Protein AF-A0A821ASV5-F1 (afdb_monomer_lite)

Sequence (330 aa):
MQTPFYNEEKIDEMAEMLGITHILLQQTVKCSYGEQQRIAIIRALMQPFELLLLDEPFSHLDNENTKKAVQLIAQECAARNAGTGNVATVLAKLLYSKQHIIQQVYGRNVDTATVLANEVNAVAINNLKDLKDDCDVIIIAVSDKSITAICNEIKVTNAILLHTAGSVSIEVLQQSSLNYGVLYPIQSLRKSMDILTPIPFLIDGNNDVVKSKIETLAKSISNKVEVGNDDKRLKLHTAAIFACNFVNYMYLQSASFCEASEIDFSLLQALIEETATRLRTHHPKEVFTGPALQIYINVMRWAGIEEIYVPKIGLADGLIQHLYDEITGS

pLDDT: mean 81.19, std 16.95, range [33.06, 98.56]

Secondary structure (DSSP, 8-state):
-PPPSS-THHHHHHHHHHT-GGGTTS-GGGS-HHHHHHHHHHHHHTS--SS---SSTTTT--HHHHHHHHHHHHHHHHHTTTTS-HHHHHHHHHHHHTT----EEE-SSHHHHHHHHHHTT-EEES-GGG----SSEEEE-S-HHHHHHHHHH--BSSSEEEE--SSS-GGGGTTTBSSEEEEEE-S---TTS-TTS---EEEEESSHHHHHHHHHHHHHH-S-EEE--HHHHHHHHHHHIIIIIIHHHHHHHHHHHHHHTT--GGGGHHHHHHHHHHTTTS-HHHH----HHHHHHHHHHHHT---------SSHHHHHHHHHHHHHT-

Radius of gyration: 25.4 Å; chains: 1; bounding box: 59×58×68 Å

Foldseek 3Di:
DADWPDDPVVLCVLCVLLVNNVCPVPDLVPDDPQSVLSVVLSVQLRHDDLDDDDDPSCPPHDPVSSVSSVVVVVVSCLVSLNWQALVNLLVLLLCLVLVHQAAEFETCDQSSSVVSCVNSVYHYDNDQVPDDQPDAADEAEDDLVCLLVSLVRAAHEHYEYEYADLQHAFCSNVSRYPKYKYWHWLDPRGNPDDSPPATATEIEIPDPVSRVVSQVSRVSRHPHYHYDHNVVSNVSVVVSCVVPVVVVVVLVVVVVVCVVVVHDSVVCVVVVCVLVVVVVPDPNVVSDDDPVVVVVVVVCVVVVPPDDDDPPDDDPVVVVVVVVCVVVVD

Structure (mmCIF, N/CA/C/O backbone):
data_AF-A0A821ASV5-F1
#
_entry.id   AF-A0A821ASV5-F1
#
loop_
_atom_site.group_PDB
_atom_site.id
_atom_site.type_symbol
_atom_site.label_atom_id
_atom_site.label_alt_id
_atom_site.label_comp_id
_atom_site.label_asym_id
_atom_site.label_entity_id
_atom_site.label_seq_id
_atom_site.pdbx_PDB_ins_code
_atom_site.Cartn_x
_atom_site.Cartn_y
_atom_site.Cartn_z
_atom_site.occupancy
_atom_site.B_iso_or_equiv
_atom_site.auth_seq_id
_atom_site.auth_comp_id
_atom_site.auth_asym_id
_atom_site.auth_atom_id
_atom_site.pdbx_PDB_model_num
ATOM 1 N N . MET A 1 1 ? -15.381 2.341 25.117 1.00 43.38 1 MET A N 1
ATOM 2 C CA . MET A 1 1 ? -15.739 1.146 24.306 1.00 43.38 1 MET A CA 1
ATOM 3 C C . MET A 1 1 ? -15.772 1.645 22.875 1.00 43.38 1 MET A C 1
ATOM 5 O O . MET A 1 1 ? -16.446 2.639 22.658 1.00 43.38 1 MET A O 1
ATOM 9 N N . GLN A 1 2 ? -14.984 1.067 21.963 1.00 48.75 2 GLN A N 1
ATOM 10 C CA . GLN A 1 2 ? -14.853 1.580 20.592 1.00 48.75 2 GLN A CA 1
ATOM 11 C C . GLN A 1 2 ? -16.217 1.699 19.899 1.00 48.75 2 GLN A C 1
ATOM 13 O O . GLN A 1 2 ? -17.083 0.841 20.074 1.00 48.75 2 GLN A O 1
ATOM 18 N N . THR A 1 3 ? -16.387 2.754 19.102 1.00 62.34 3 THR A N 1
ATOM 19 C CA . THR A 1 3 ? -17.552 2.925 18.233 1.00 62.34 3 THR A CA 1
ATOM 20 C C . THR A 1 3 ? -17.601 1.757 17.240 1.00 62.34 3 THR A C 1
ATOM 22 O O . THR A 1 3 ? -16.610 1.531 16.536 1.00 62.34 3 THR A O 1
ATOM 25 N N . PRO A 1 4 ? -18.696 0.978 17.189 1.00 69.50 4 PRO A N 1
ATOM 26 C CA . PRO A 1 4 ? -18.793 -0.166 16.292 1.00 69.50 4 PRO A CA 1
ATOM 27 C C . PRO A 1 4 ? -18.718 0.278 14.825 1.00 69.50 4 PRO A C 1
ATOM 29 O O . PRO A 1 4 ? -19.196 1.348 14.455 1.00 69.50 4 PRO A O 1
ATOM 32 N N . PHE A 1 5 ? -18.094 -0.553 13.988 1.00 74.56 5 PHE A N 1
ATOM 33 C CA . PHE A 1 5 ? -17.892 -0.291 12.560 1.00 74.56 5 PHE A CA 1
ATOM 34 C C . PHE A 1 5 ? -19.207 -0.305 11.767 1.00 74.56 5 PHE A C 1
ATOM 36 O O . PHE A 1 5 ? -19.331 0.387 10.759 1.00 74.56 5 PHE A O 1
ATOM 43 N N . TYR A 1 6 ? -20.189 -1.078 12.234 1.00 78.94 6 TYR A N 1
ATOM 44 C CA . TYR A 1 6 ? -21.530 -1.160 11.661 1.00 78.94 6 TYR A CA 1
ATOM 45 C C . TYR A 1 6 ? -22.605 -0.749 12.670 1.00 78.94 6 TYR A C 1
ATOM 47 O O . TYR A 1 6 ? -22.381 -0.767 13.881 1.00 78.94 6 TYR A O 1
ATOM 55 N N . ASN A 1 7 ? -23.781 -0.393 12.149 1.00 82.81 7 ASN A N 1
ATOM 56 C CA . ASN A 1 7 ? -24.987 -0.164 12.940 1.00 82.81 7 ASN A CA 1
ATOM 57 C C . ASN A 1 7 ? -25.558 -1.490 13.485 1.00 82.81 7 ASN A C 1
ATOM 59 O O . ASN A 1 7 ? -25.156 -2.579 13.071 1.00 82.81 7 ASN A O 1
ATOM 63 N N . GLU A 1 8 ? -26.506 -1.398 14.420 1.00 82.88 8 GLU A N 1
ATOM 64 C CA . GLU A 1 8 ? -27.098 -2.576 15.074 1.00 82.88 8 GLU A CA 1
ATOM 65 C C . GLU A 1 8 ? -27.813 -3.519 14.094 1.00 82.88 8 GLU A C 1
ATOM 67 O O . GLU A 1 8 ? -27.767 -4.726 14.297 1.00 82.88 8 GLU A O 1
ATOM 72 N N . GLU A 1 9 ? -28.363 -3.010 12.986 1.00 87.00 9 GLU A N 1
ATOM 73 C CA . GLU A 1 9 ? -29.008 -3.826 11.940 1.00 87.00 9 GLU A CA 1
ATOM 74 C C . GLU A 1 9 ? -28.072 -4.907 11.379 1.00 87.00 9 GLU A C 1
ATOM 76 O O . GLU A 1 9 ? -28.502 -6.010 11.041 1.00 87.00 9 GLU A O 1
ATOM 81 N N . LYS A 1 10 ? -26.761 -4.635 11.339 1.00 89.19 10 LYS A N 1
ATOM 82 C CA . LYS A 1 10 ? -25.783 -5.610 10.854 1.00 89.19 10 LYS A CA 1
ATOM 83 C C . LYS A 1 10 ? -25.638 -6.818 11.780 1.00 89.19 10 LYS A C 1
ATOM 85 O O . LYS A 1 10 ? -25.260 -7.895 11.322 1.00 89.19 10 LYS A O 1
ATOM 90 N N . ILE A 1 11 ? -25.946 -6.665 13.069 1.00 91.25 11 ILE A N 1
ATOM 91 C CA . ILE A 1 11 ? -25.916 -7.768 14.037 1.00 91.25 11 ILE A CA 1
ATOM 92 C C . ILE A 1 11 ? -26.957 -8.817 13.653 1.00 91.25 11 ILE A C 1
ATOM 94 O O . ILE A 1 11 ? -26.641 -10.006 13.678 1.00 91.25 11 ILE A O 1
ATOM 98 N N . ASP A 1 12 ? -28.154 -8.386 13.252 1.00 92.06 12 ASP A N 1
ATOM 99 C CA . ASP A 1 12 ? -29.243 -9.283 12.865 1.00 92.06 12 ASP A CA 1
ATOM 100 C C . ASP A 1 12 ? -28.885 -10.081 11.605 1.00 92.06 12 ASP A C 1
ATOM 102 O O . ASP A 1 12 ? -29.033 -11.305 11.594 1.00 92.06 12 ASP A O 1
ATOM 106 N N . GLU A 1 13 ? -28.306 -9.425 10.592 1.00 92.88 13 GLU A N 1
ATOM 107 C CA . GLU A 1 13 ? -27.819 -10.092 9.375 1.00 92.88 13 GLU A CA 1
ATOM 108 C C . GLU A 1 13 ? -26.750 -11.153 9.690 1.00 92.88 13 GLU A C 1
ATOM 110 O O . GLU A 1 13 ? -26.832 -12.301 9.243 1.00 92.88 13 GLU A O 1
ATOM 115 N N . MET A 1 14 ? -25.739 -10.795 10.494 1.00 94.06 14 MET A N 1
ATOM 116 C CA . MET A 1 14 ? -24.677 -11.732 10.876 1.00 94.06 14 MET A CA 1
ATOM 117 C C . MET A 1 14 ? -25.217 -12.889 11.728 1.00 94.06 14 MET A C 1
ATOM 119 O O . MET A 1 14 ? -24.773 -14.032 11.586 1.00 94.06 14 MET A O 1
ATOM 123 N N . ALA A 1 15 ? -26.177 -12.615 12.612 1.00 94.12 15 ALA A N 1
ATOM 124 C CA . ALA A 1 15 ? -26.806 -13.616 13.462 1.00 94.12 15 ALA A CA 1
ATOM 125 C C . ALA A 1 15 ? -27.663 -14.599 12.662 1.00 94.12 15 ALA A C 1
ATOM 127 O O . ALA A 1 15 ? -27.632 -15.798 12.952 1.00 94.12 15 ALA A O 1
ATOM 128 N N . GLU A 1 16 ? -28.372 -14.123 11.637 1.00 94.81 16 GLU A N 1
ATOM 129 C CA . GLU A 1 16 ? -29.104 -14.968 10.695 1.00 94.81 16 GLU A CA 1
ATOM 130 C C . GLU A 1 16 ? -28.147 -15.895 9.935 1.00 94.81 16 GLU A C 1
ATOM 132 O O . GLU A 1 16 ? -28.334 -17.116 9.933 1.00 94.81 16 GLU A O 1
ATOM 137 N N . MET A 1 17 ? -27.049 -15.352 9.398 1.00 92.00 17 MET A N 1
ATOM 138 C CA . MET A 1 17 ? -26.021 -16.143 8.711 1.00 92.00 17 MET A CA 1
ATOM 139 C C . MET A 1 17 ? -25.398 -17.225 9.602 1.00 92.00 17 MET A C 1
ATOM 141 O O . MET A 1 17 ? -25.153 -18.346 9.147 1.00 92.00 17 MET A O 1
ATOM 145 N N . LEU A 1 18 ? -25.160 -16.918 10.880 1.00 94.00 18 LEU A N 1
ATOM 146 C CA . LEU A 1 18 ? -24.611 -17.869 11.850 1.00 94.00 18 LEU A CA 1
ATOM 147 C C . LEU A 1 18 ? -25.669 -18.774 12.499 1.00 94.00 18 LEU A C 1
ATOM 149 O O . LEU A 1 18 ? -25.299 -19.681 13.250 1.00 94.00 18 LEU A O 1
ATOM 153 N N . GLY A 1 19 ? -26.960 -18.576 12.213 1.00 93.50 19 GLY A N 1
ATOM 154 C CA . GLY A 1 19 ? -28.062 -19.356 12.780 1.00 93.50 19 GLY A CA 1
ATOM 155 C C . GLY A 1 19 ? -28.201 -19.196 14.296 1.00 93.50 19 GLY A C 1
ATOM 156 O O . GLY A 1 19 ? -28.373 -20.193 15.000 1.00 93.50 19 GLY A O 1
ATOM 157 N N . ILE A 1 20 ? -28.051 -17.967 14.800 1.00 94.62 20 ILE A N 1
ATOM 158 C CA . ILE A 1 20 ? -28.144 -17.618 16.230 1.00 94.62 20 ILE A CA 1
ATOM 159 C C . ILE A 1 20 ? -29.144 -16.488 16.518 1.00 94.62 20 ILE A C 1
ATOM 161 O O . ILE A 1 20 ? -29.134 -15.908 17.601 1.00 94.62 20 ILE A O 1
ATOM 165 N N . THR A 1 21 ? -30.041 -16.171 15.584 1.00 93.06 21 THR A N 1
ATOM 166 C CA . THR A 1 21 ? -31.051 -15.113 15.766 1.00 93.06 21 THR A CA 1
ATOM 167 C C . THR A 1 21 ? -31.942 -15.361 16.991 1.00 93.06 21 THR A C 1
ATOM 169 O O . THR A 1 21 ? -32.315 -14.422 17.690 1.00 93.06 21 THR A O 1
ATOM 172 N N . HIS A 1 22 ? -32.234 -16.627 17.320 1.00 91.38 22 HIS A N 1
ATOM 173 C CA . HIS A 1 22 ? -33.097 -17.009 18.449 1.00 91.38 22 HIS A CA 1
ATOM 174 C C . HIS A 1 22 ? -32.514 -16.686 19.832 1.00 91.38 22 HIS A C 1
ATOM 176 O O . HIS A 1 22 ? -33.264 -16.685 20.806 1.00 91.38 22 HIS A O 1
ATOM 182 N N . ILE A 1 23 ? -31.211 -16.404 19.935 1.00 91.38 23 ILE A N 1
ATOM 183 C CA . ILE A 1 23 ? -30.529 -16.130 21.212 1.00 91.38 23 ILE A CA 1
ATOM 184 C C . ILE A 1 23 ? -30.056 -14.686 21.375 1.00 91.38 23 ILE A C 1
ATOM 186 O O . ILE A 1 23 ? -29.439 -14.381 22.393 1.00 91.38 23 ILE A O 1
ATOM 190 N N . LEU A 1 24 ? -30.342 -13.783 20.431 1.00 85.25 24 LEU A N 1
ATOM 191 C CA . LEU A 1 24 ? -29.864 -12.392 20.493 1.00 85.25 24 LEU A CA 1
ATOM 192 C C . LEU A 1 24 ? -30.299 -11.648 21.767 1.00 85.25 24 LEU A C 1
ATOM 194 O O . LEU A 1 24 ? -29.559 -10.813 22.279 1.00 85.25 24 LEU A O 1
ATOM 198 N N . LEU A 1 25 ? -31.469 -11.991 22.316 1.00 85.81 25 LEU A N 1
ATOM 199 C CA . LEU A 1 25 ? -32.009 -11.410 23.553 1.00 85.81 25 LEU A CA 1
ATOM 200 C C . LEU A 1 25 ? -31.747 -12.274 24.799 1.00 85.81 25 LEU A C 1
ATOM 202 O O . LEU A 1 25 ? -32.206 -11.954 25.898 1.00 85.81 25 LEU A O 1
ATOM 206 N N . GLN A 1 26 ? -31.043 -13.395 24.646 1.00 86.50 26 GLN A N 1
ATOM 207 C CA . GLN A 1 26 ? -30.775 -14.328 25.730 1.00 86.50 26 GLN A CA 1
ATOM 208 C C . GLN A 1 26 ? -29.492 -13.944 26.478 1.00 86.50 26 GLN A C 1
ATOM 210 O O . GLN A 1 26 ? -28.504 -13.501 25.900 1.00 86.50 26 GLN A O 1
ATOM 215 N N . GLN A 1 27 ? -29.477 -14.161 27.794 1.00 80.06 27 GLN A N 1
ATOM 216 C CA . GLN A 1 27 ? -28.251 -14.022 28.579 1.00 80.06 27 GLN A CA 1
ATOM 217 C C . GLN A 1 27 ? -27.210 -15.046 28.115 1.00 80.06 27 GLN A C 1
ATOM 219 O O . GLN A 1 27 ? -27.487 -16.246 28.119 1.00 80.06 27 GLN A O 1
ATOM 224 N N . THR A 1 28 ? -25.995 -14.588 27.810 1.00 77.25 28 THR A N 1
ATOM 225 C CA . THR A 1 28 ? -24.878 -15.413 27.312 1.00 77.25 28 THR A CA 1
ATOM 226 C C . THR A 1 28 ? -24.575 -16.633 28.181 1.00 77.25 28 THR A C 1
ATOM 228 O O . THR A 1 28 ? -24.228 -17.681 27.650 1.00 77.25 28 THR A O 1
ATOM 231 N N . VAL A 1 29 ? -24.778 -16.539 29.501 1.00 81.00 29 VAL A N 1
ATOM 232 C CA . VAL A 1 29 ? -24.591 -17.648 30.462 1.00 81.00 29 VAL A CA 1
ATOM 233 C C . VAL A 1 29 ? -25.518 -18.841 30.178 1.00 81.00 29 VAL A C 1
ATOM 235 O O . VAL A 1 29 ? -25.213 -19.965 30.560 1.00 81.00 29 VAL A O 1
ATOM 238 N N . LYS A 1 30 ? -26.649 -18.615 29.501 1.00 85.75 30 LYS A N 1
ATOM 239 C CA . LYS A 1 30 ? -27.609 -19.661 29.118 1.00 85.75 30 LYS A CA 1
ATOM 240 C C . LYS A 1 30 ? -27.357 -20.227 27.717 1.00 85.75 30 LYS A C 1
ATOM 242 O O . LYS A 1 30 ? -28.064 -21.146 27.315 1.00 85.75 30 LYS A O 1
ATOM 247 N N . CYS A 1 31 ? -26.419 -19.663 26.961 1.00 87.69 31 CYS A N 1
ATOM 248 C CA . CYS A 1 31 ? -26.085 -20.118 25.615 1.00 87.69 31 CYS A CA 1
ATOM 249 C C . CYS A 1 31 ? -25.091 -21.284 25.681 1.00 87.69 31 CYS A C 1
ATOM 251 O O . CYS A 1 31 ? -24.226 -21.322 26.558 1.00 87.69 31 CYS A O 1
ATOM 253 N N . SER A 1 32 ? -25.176 -22.215 24.733 1.00 88.69 32 SER A N 1
ATOM 254 C CA . SER A 1 32 ? -24.162 -23.260 24.555 1.00 88.69 32 SER A CA 1
ATOM 255 C C . SER A 1 32 ? -22.796 -22.659 24.202 1.00 88.69 32 SER A C 1
ATOM 257 O O . SER A 1 32 ? -22.714 -21.553 23.670 1.00 88.69 32 SER A O 1
ATOM 259 N N . TYR A 1 33 ? -21.707 -23.395 24.437 1.00 84.81 33 TYR A N 1
ATOM 260 C CA . TYR A 1 33 ? -20.362 -22.921 24.082 1.00 84.81 33 TYR A CA 1
ATOM 261 C C . TYR A 1 33 ? -20.232 -22.560 22.592 1.00 84.81 33 TYR A C 1
ATOM 263 O O . TYR A 1 33 ? -19.692 -21.508 22.270 1.00 84.81 33 TYR A O 1
ATOM 271 N N . GLY A 1 34 ? -20.811 -23.351 21.681 1.00 86.69 34 GLY A N 1
ATOM 272 C CA . GLY A 1 34 ? -20.808 -23.031 20.247 1.00 86.69 34 GLY A CA 1
ATOM 273 C C . GLY A 1 34 ? -21.658 -21.805 19.874 1.00 86.69 34 GLY A C 1
ATOM 274 O O . GLY A 1 34 ? -21.370 -21.102 18.907 1.00 86.69 34 GLY A O 1
ATOM 275 N N . GLU A 1 35 ? -22.714 -21.501 20.630 1.00 90.44 35 GLU A N 1
ATOM 276 C CA . GLU A 1 35 ? -23.463 -20.244 20.489 1.00 90.44 35 GLU A CA 1
ATOM 277 C C . GLU A 1 35 ? -22.661 -19.045 21.007 1.00 90.44 35 GLU A C 1
ATOM 279 O O . GLU A 1 35 ? -22.575 -18.028 20.322 1.00 90.44 35 GLU A O 1
ATOM 284 N N . GLN A 1 36 ? -22.014 -19.181 22.168 1.00 86.12 36 GLN A N 1
ATOM 285 C CA . GLN A 1 36 ? -21.126 -18.153 22.719 1.00 86.12 36 GLN A CA 1
ATOM 286 C C . GLN A 1 36 ? -19.968 -17.842 21.761 1.00 86.12 36 GLN A C 1
ATOM 288 O O . GLN A 1 36 ? -19.649 -16.673 21.547 1.00 86.12 36 GLN A O 1
ATOM 293 N N . GLN A 1 37 ? -19.400 -18.868 21.123 1.00 84.38 37 GLN A N 1
ATOM 294 C CA . GLN A 1 37 ? -18.334 -18.724 20.136 1.00 84.38 37 GLN A CA 1
ATOM 295 C C . GLN A 1 37 ? -18.794 -17.915 18.910 1.00 84.38 37 GLN A C 1
ATOM 297 O O . GLN A 1 37 ? -18.118 -16.978 18.487 1.00 84.38 37 GLN A O 1
ATOM 302 N N . ARG A 1 38 ? -19.983 -18.211 18.367 1.00 92.06 38 ARG A N 1
ATOM 303 C CA . ARG A 1 38 ? -20.571 -17.455 17.243 1.00 92.06 38 ARG A CA 1
ATOM 304 C C . ARG A 1 38 ? -20.883 -16.005 17.620 1.00 92.06 38 ARG A C 1
ATOM 306 O O . ARG A 1 38 ? -20.609 -15.107 16.830 1.00 92.06 38 ARG A O 1
ATOM 313 N N . ILE A 1 39 ? -21.363 -15.757 18.841 1.00 89.81 39 ILE A N 1
ATOM 314 C CA . ILE A 1 39 ? -21.532 -14.394 19.372 1.00 89.81 39 ILE A CA 1
ATOM 315 C C . ILE A 1 39 ? -20.179 -13.670 19.444 1.00 89.81 39 ILE A C 1
ATOM 317 O O . ILE A 1 39 ? -20.090 -12.505 19.062 1.00 89.81 39 ILE A O 1
ATOM 321 N N . ALA A 1 40 ? -19.118 -14.337 19.907 1.00 84.94 40 ALA A N 1
ATOM 322 C CA . ALA A 1 40 ? -17.781 -13.750 19.981 1.00 84.94 40 ALA A CA 1
ATOM 323 C C . ALA A 1 40 ? -17.243 -13.353 18.595 1.00 84.94 40 ALA A C 1
ATOM 325 O O . ALA A 1 40 ? -16.658 -12.279 18.462 1.00 84.94 40 ALA A O 1
ATOM 326 N N . ILE A 1 41 ? -17.513 -14.159 17.560 1.00 87.38 41 ILE A N 1
ATOM 327 C CA . ILE A 1 41 ? -17.184 -13.828 16.166 1.00 87.38 41 ILE A CA 1
ATOM 328 C C . ILE A 1 41 ? -17.907 -12.551 15.727 1.00 87.38 41 ILE A C 1
ATOM 330 O O . ILE A 1 41 ? -17.243 -11.619 15.283 1.00 87.38 41 ILE A O 1
ATOM 334 N N . ILE A 1 42 ? -19.232 -12.458 15.905 1.00 91.56 42 ILE A N 1
ATOM 335 C CA . ILE A 1 42 ? -19.991 -11.239 15.558 1.00 91.56 42 ILE A CA 1
ATOM 336 C C . ILE A 1 42 ? -19.425 -10.035 16.309 1.00 91.56 42 ILE A C 1
ATOM 338 O O . ILE A 1 42 ? -19.147 -9.003 15.708 1.00 91.56 42 ILE A O 1
ATOM 342 N N . ARG A 1 43 ? -19.178 -10.172 17.617 1.00 86.56 43 ARG A N 1
ATOM 343 C CA . ARG A 1 43 ? -18.604 -9.095 18.433 1.00 86.56 43 ARG A CA 1
ATOM 344 C C . ARG A 1 43 ? -17.261 -8.618 17.897 1.00 86.56 43 ARG A C 1
ATOM 346 O O . ARG A 1 43 ? -17.053 -7.411 17.841 1.00 86.56 43 ARG A O 1
ATOM 353 N N . ALA A 1 44 ? -16.375 -9.536 17.514 1.00 83.00 44 ALA A N 1
ATOM 354 C CA . ALA A 1 44 ? -15.082 -9.194 16.933 1.00 83.00 44 ALA A CA 1
ATOM 355 C C . ALA A 1 44 ? -15.245 -8.476 15.584 1.00 83.00 44 ALA A C 1
ATOM 357 O O . ALA A 1 44 ? -14.582 -7.472 15.340 1.00 83.00 44 ALA A O 1
ATOM 358 N N . LEU A 1 45 ? -16.170 -8.941 14.738 1.00 87.12 45 LEU A N 1
ATOM 359 C CA . LEU A 1 45 ? -16.422 -8.358 13.421 1.00 87.12 45 LEU A CA 1
ATOM 360 C C . LEU A 1 45 ? -17.115 -6.989 13.497 1.00 87.12 45 LEU A C 1
ATOM 362 O O . LEU A 1 45 ? -16.877 -6.135 12.648 1.00 87.12 45 LEU A O 1
ATOM 366 N N . MET A 1 46 ? -17.926 -6.738 14.524 1.00 87.06 46 MET A N 1
ATOM 367 C CA . MET A 1 46 ? -18.576 -5.441 14.748 1.00 87.06 46 MET A CA 1
ATOM 368 C C . MET A 1 46 ? -17.596 -4.327 15.138 1.00 87.06 46 MET A C 1
ATOM 370 O O . MET A 1 46 ? -17.957 -3.154 15.067 1.00 87.06 46 MET A O 1
ATOM 374 N N . GLN A 1 47 ? -16.368 -4.657 15.547 1.00 79.56 47 GLN A N 1
ATOM 375 C CA . GLN A 1 47 ? -15.334 -3.661 15.838 1.00 79.56 47 GLN A CA 1
ATOM 376 C C . GLN A 1 47 ? -14.579 -3.256 14.559 1.00 79.56 47 GLN A C 1
ATOM 378 O O . GLN A 1 47 ? -14.465 -4.055 13.627 1.00 79.56 47 GLN A O 1
ATOM 383 N N . PRO A 1 48 ? -14.030 -2.032 14.480 1.00 69.25 48 PRO A N 1
ATOM 384 C CA . PRO A 1 48 ? -13.104 -1.681 13.408 1.00 69.25 48 PRO A CA 1
ATOM 385 C C . PRO A 1 48 ? -11.816 -2.521 13.514 1.00 69.25 48 PRO A C 1
ATOM 387 O O . PRO A 1 48 ? -11.178 -2.548 14.565 1.00 69.25 48 PRO A O 1
ATOM 390 N N . PHE A 1 49 ? -11.400 -3.188 12.429 1.00 65.25 49 PHE A N 1
ATOM 391 C CA . PHE A 1 49 ? -10.149 -3.960 12.394 1.00 65.25 49 PHE A CA 1
ATOM 392 C C . PHE A 1 49 ? -9.438 -3.891 11.032 1.00 65.25 49 PHE A C 1
ATOM 394 O O . PHE A 1 49 ? -10.074 -3.939 9.981 1.00 65.25 49 PHE A O 1
ATOM 401 N N . GLU A 1 50 ? -8.101 -3.827 11.056 1.00 49.50 50 GLU A N 1
ATOM 402 C CA . GLU A 1 50 ? -7.231 -4.016 9.874 1.00 49.50 50 GLU A CA 1
ATOM 403 C C . GLU A 1 50 ? -6.581 -5.418 9.851 1.00 49.50 50 GLU A C 1
ATOM 405 O O . GLU A 1 50 ? -6.250 -5.944 8.789 1.00 49.50 50 GLU A O 1
ATOM 410 N N . LEU A 1 51 ? -6.425 -6.042 11.025 1.00 50.81 51 LEU A N 1
ATOM 411 C CA . LEU A 1 51 ? -5.913 -7.396 11.227 1.00 50.81 51 LEU A CA 1
ATOM 412 C C . LEU A 1 51 ? -6.781 -8.087 12.281 1.00 50.81 51 LEU A C 1
ATOM 414 O O . LEU A 1 51 ? -6.927 -7.575 13.388 1.00 50.81 51 LEU A O 1
ATOM 418 N N . LEU A 1 52 ? -7.328 -9.253 11.940 1.00 58.84 52 LEU A N 1
ATOM 419 C CA . LEU A 1 52 ? -8.148 -10.058 12.839 1.00 58.84 52 LEU A CA 1
ATOM 420 C C . LEU A 1 52 ? -7.331 -11.265 13.318 1.00 58.84 52 LEU A C 1
ATOM 422 O O . LEU A 1 52 ? -7.016 -12.157 12.531 1.00 58.84 52 LEU A O 1
ATOM 426 N N . LEU A 1 53 ? -6.957 -11.271 14.598 1.00 53.84 53 LEU A N 1
ATOM 427 C CA . LEU A 1 53 ? -6.320 -12.413 15.256 1.00 53.84 53 LEU A CA 1
ATOM 428 C C . LEU A 1 53 ? -7.383 -13.170 16.044 1.00 53.84 53 LEU A C 1
ATOM 430 O O . LEU A 1 53 ? -8.080 -12.584 16.869 1.00 53.84 53 LEU A O 1
ATOM 434 N N . LEU A 1 54 ? -7.507 -14.463 15.771 1.00 64.00 54 LEU A N 1
ATOM 435 C CA . LEU A 1 54 ? -8.515 -15.321 16.369 1.00 64.00 54 LEU A CA 1
ATOM 436 C C . LEU A 1 54 ? -7.824 -16.535 16.981 1.00 64.00 54 LEU A C 1
ATOM 438 O O . LEU A 1 54 ? -7.164 -17.285 16.263 1.00 64.00 54 LEU A O 1
ATOM 442 N N . ASP A 1 55 ? -7.981 -16.713 18.288 1.00 59.97 55 ASP A N 1
ATOM 443 C CA . ASP A 1 55 ? -7.469 -17.876 19.011 1.00 59.97 55 ASP A CA 1
ATOM 444 C C . ASP A 1 55 ? -8.586 -18.916 19.152 1.00 59.97 55 ASP A C 1
ATOM 446 O O . ASP A 1 55 ? -9.655 -18.611 19.681 1.00 59.97 55 ASP A O 1
ATOM 450 N N . GLU A 1 56 ? -8.375 -20.107 18.586 1.00 58.72 56 GLU A N 1
ATOM 451 C CA . GLU A 1 56 ? -9.351 -21.209 18.536 1.00 58.72 56 GLU A CA 1
ATOM 452 C C . GLU A 1 56 ? -10.806 -20.789 18.177 1.00 58.72 56 GLU A C 1
ATOM 454 O O . GLU A 1 56 ? -11.766 -21.220 18.833 1.00 58.72 56 GLU A O 1
ATOM 459 N N . PRO A 1 57 ? -11.030 -19.966 17.122 1.00 71.00 57 PRO A N 1
ATOM 460 C CA . PRO A 1 57 ? -12.331 -19.343 16.844 1.00 71.00 57 PRO A CA 1
ATOM 461 C C . PRO A 1 57 ? -13.456 -20.326 16.534 1.00 71.00 57 PRO A C 1
ATOM 463 O O . PRO A 1 57 ? -14.622 -19.948 16.614 1.00 71.00 57 PRO A O 1
ATOM 466 N N . PHE A 1 58 ? -13.119 -21.555 16.156 1.00 82.62 58 PHE A N 1
ATOM 467 C CA . PHE A 1 58 ? -14.073 -22.578 15.733 1.00 82.62 58 PHE A CA 1
ATOM 468 C C . PHE A 1 58 ? -14.197 -23.715 16.743 1.00 82.62 58 PHE A C 1
ATOM 470 O O . PHE A 1 58 ? -14.889 -24.700 16.485 1.00 82.62 58 PHE A O 1
ATOM 477 N N . SER A 1 59 ? -13.535 -23.592 17.896 1.00 73.00 59 SER A N 1
ATOM 478 C CA . SER A 1 59 ? -13.679 -24.567 18.966 1.00 73.00 59 SER A CA 1
ATOM 479 C C . SER A 1 59 ? -15.155 -24.685 19.362 1.00 73.00 59 SER A C 1
ATOM 481 O O . SER A 1 59 ? -15.888 -23.697 19.418 1.00 73.00 59 SER A O 1
ATOM 483 N N . HIS A 1 60 ? -15.608 -25.914 19.614 1.00 80.56 60 HIS A N 1
ATOM 484 C CA . HIS A 1 60 ? -16.992 -26.218 20.003 1.00 80.56 60 HIS A CA 1
ATOM 485 C C . HIS A 1 60 ? -18.063 -25.963 18.921 1.00 80.56 60 HIS A C 1
ATOM 487 O O . HIS A 1 60 ? -19.256 -26.041 19.226 1.00 80.56 60 HIS A O 1
ATOM 493 N N . LEU A 1 61 ? -17.669 -25.704 17.666 1.00 84.12 61 LEU A N 1
ATOM 494 C CA . LEU A 1 61 ? -18.574 -25.697 16.513 1.00 84.12 61 LEU A CA 1
ATOM 495 C C . LEU A 1 61 ? -18.564 -27.051 15.796 1.00 84.12 61 LEU A C 1
ATOM 497 O O . LEU A 1 61 ? -17.530 -27.706 15.677 1.00 84.12 61 LEU A O 1
ATOM 501 N N . ASP A 1 62 ? -19.722 -27.457 15.275 1.00 88.69 62 ASP A N 1
ATOM 502 C CA . ASP A 1 62 ? -19.787 -28.538 14.292 1.00 88.69 62 ASP A CA 1
ATOM 503 C C . ASP A 1 62 ? -19.285 -28.068 12.912 1.00 88.69 62 ASP A C 1
ATOM 505 O O . ASP A 1 62 ? -19.028 -26.882 12.675 1.00 88.69 62 ASP A O 1
ATOM 509 N N . ASN A 1 63 ? -19.146 -29.008 11.977 1.00 79.75 63 ASN A N 1
ATOM 510 C CA . ASN A 1 63 ? -18.630 -28.722 10.638 1.00 79.75 63 ASN A CA 1
ATOM 511 C C . ASN A 1 63 ? -19.481 -27.711 9.854 1.00 79.75 63 ASN A C 1
ATOM 513 O O . ASN A 1 63 ? -18.928 -26.906 9.106 1.00 79.75 63 ASN A O 1
ATOM 517 N N . GLU A 1 64 ? -20.806 -27.744 9.992 1.00 86.75 64 GLU A N 1
ATOM 518 C CA . GLU A 1 64 ? -21.692 -26.847 9.243 1.00 86.75 64 GLU A CA 1
ATOM 519 C C . GLU A 1 64 ? -21.605 -25.417 9.783 1.00 86.75 64 GLU A C 1
ATOM 521 O O . GLU A 1 64 ? -21.445 -24.461 9.022 1.00 86.75 64 GLU A O 1
ATOM 526 N N . ASN A 1 65 ? -21.608 -25.263 11.105 1.00 87.31 65 ASN A N 1
ATOM 527 C CA . ASN A 1 65 ? -21.445 -23.974 11.763 1.00 87.31 65 ASN A CA 1
ATOM 528 C C . ASN A 1 65 ? -20.034 -23.401 11.573 1.00 87.31 65 ASN A C 1
ATOM 530 O O . ASN A 1 65 ? -19.890 -22.192 11.395 1.00 87.31 65 ASN A O 1
ATOM 534 N N . THR A 1 66 ? -19.007 -24.255 11.516 1.00 74.88 66 THR A N 1
ATOM 535 C CA . THR A 1 66 ? -17.638 -23.842 11.173 1.00 74.88 66 THR A CA 1
ATOM 536 C C . THR A 1 66 ? -17.580 -23.232 9.775 1.00 74.88 66 THR A C 1
ATOM 538 O O . THR A 1 66 ? -17.020 -22.151 9.604 1.00 74.88 66 THR A O 1
ATOM 541 N N . LYS A 1 67 ? -18.206 -23.860 8.769 1.00 77.31 67 LYS A N 1
ATOM 542 C CA . LYS A 1 67 ? -18.243 -23.313 7.400 1.00 77.31 67 LYS A CA 1
ATOM 543 C C . LYS A 1 67 ? -18.921 -21.945 7.346 1.00 77.31 67 LYS A C 1
ATOM 545 O O . LYS A 1 67 ? -18.368 -21.027 6.748 1.00 77.31 67 LYS A O 1
ATOM 550 N N . LYS A 1 68 ? -20.082 -21.795 7.996 1.00 84.19 68 LYS A N 1
ATOM 551 C CA . LYS A 1 68 ? -20.811 -20.514 8.062 1.00 84.19 68 LYS A CA 1
ATOM 552 C C . LYS A 1 68 ? -19.969 -19.417 8.713 1.00 84.19 68 LYS A C 1
ATOM 554 O O . LYS A 1 68 ? -19.877 -18.317 8.178 1.00 84.19 68 LYS A O 1
ATOM 559 N N . ALA A 1 69 ? -19.309 -19.737 9.827 1.00 79.25 69 ALA A N 1
ATOM 560 C CA . ALA A 1 69 ? -18.413 -18.826 10.530 1.00 79.25 69 ALA A CA 1
ATOM 561 C C . ALA A 1 69 ? -17.220 -18.394 9.666 1.00 79.25 69 ALA A C 1
ATOM 563 O O . ALA A 1 69 ? -16.942 -17.201 9.561 1.00 79.25 69 ALA A O 1
ATOM 564 N N . VAL A 1 70 ? -16.551 -19.343 9.004 1.00 75.06 70 VAL A N 1
ATOM 565 C CA . VAL A 1 70 ? -15.444 -19.057 8.078 1.00 75.06 70 VAL A CA 1
ATOM 566 C C . VAL A 1 70 ? -15.911 -18.173 6.924 1.00 75.06 70 VAL A C 1
ATOM 568 O O . VAL A 1 70 ? -15.232 -17.204 6.592 1.00 75.06 70 VAL A O 1
ATOM 571 N N . GLN A 1 71 ? -17.071 -18.471 6.334 1.00 77.62 71 GLN A N 1
ATOM 572 C CA . GLN A 1 71 ? -17.622 -17.697 5.226 1.00 77.62 71 GLN A CA 1
ATOM 573 C C . GLN A 1 71 ? -17.953 -16.262 5.645 1.00 77.62 71 GLN A C 1
ATOM 575 O O . GLN A 1 71 ? -17.571 -15.334 4.937 1.00 77.62 71 GLN A O 1
ATOM 580 N N . LEU A 1 72 ? -18.590 -16.072 6.805 1.00 87.25 72 LEU A N 1
ATOM 581 C CA . LEU A 1 72 ? -18.867 -14.740 7.338 1.00 87.25 72 LEU A CA 1
ATOM 582 C C . LEU A 1 72 ? -17.567 -13.975 7.610 1.00 87.25 72 LEU A C 1
ATOM 584 O O . LEU A 1 72 ? -17.412 -12.856 7.139 1.00 87.25 72 LEU A O 1
ATOM 588 N N . ILE A 1 73 ? -16.595 -14.579 8.304 1.00 81.75 73 ILE A N 1
ATOM 589 C CA . ILE A 1 73 ? -15.298 -13.936 8.570 1.00 81.75 73 ILE A CA 1
ATOM 590 C C . ILE A 1 73 ? -14.608 -13.548 7.256 1.00 81.75 73 ILE A C 1
ATOM 592 O O . ILE A 1 73 ? -14.078 -12.446 7.146 1.00 81.75 73 ILE A O 1
ATOM 596 N N . ALA A 1 74 ? -14.627 -14.418 6.244 1.00 73.75 74 ALA A N 1
ATOM 597 C CA . ALA A 1 74 ? -14.033 -14.138 4.941 1.00 73.75 74 ALA A CA 1
ATOM 598 C C . ALA A 1 74 ? -14.749 -12.993 4.209 1.00 73.75 74 ALA A C 1
ATOM 600 O O . ALA A 1 74 ? -14.076 -12.108 3.683 1.00 73.75 74 ALA A O 1
ATOM 601 N N . GLN A 1 75 ? -16.086 -12.977 4.209 1.00 77.12 75 GLN A N 1
ATOM 602 C CA . GLN A 1 75 ? -16.889 -11.897 3.629 1.00 77.12 75 GLN A CA 1
ATOM 603 C C . GLN A 1 75 ? -16.633 -10.569 4.333 1.00 77.12 75 GLN A C 1
ATOM 605 O O . GLN A 1 75 ? -16.433 -9.555 3.675 1.00 77.12 75 GLN A O 1
ATOM 610 N N . GLU A 1 76 ? -16.570 -10.577 5.658 1.00 82.12 76 GLU A N 1
ATOM 611 C CA . GLU A 1 76 ? -16.378 -9.380 6.465 1.00 82.12 76 GLU A CA 1
ATOM 612 C C . GLU A 1 76 ? -14.944 -8.844 6.348 1.00 82.12 76 GLU A C 1
ATOM 614 O O . GLU A 1 76 ? -14.745 -7.630 6.238 1.00 82.12 76 GLU A O 1
ATOM 619 N N . CYS A 1 77 ? -13.949 -9.731 6.260 1.00 69.00 77 CYS A N 1
ATOM 620 C CA . CYS A 1 77 ? -12.589 -9.378 5.865 1.00 69.00 77 CYS A CA 1
ATOM 621 C C . CYS A 1 77 ? -12.557 -8.801 4.444 1.00 69.00 77 CYS A C 1
ATOM 623 O O . CYS A 1 77 ? -11.943 -7.764 4.235 1.00 69.00 77 CYS A O 1
ATOM 625 N N . ALA A 1 78 ? -13.243 -9.403 3.470 1.00 64.62 78 ALA A N 1
ATOM 626 C CA . ALA A 1 78 ? -13.274 -8.910 2.094 1.00 64.62 78 ALA A CA 1
ATOM 627 C C . ALA A 1 78 ? -13.973 -7.547 1.965 1.00 64.62 78 ALA A C 1
ATOM 629 O O . ALA A 1 78 ? -13.430 -6.642 1.333 1.00 64.62 78 ALA A O 1
ATOM 630 N N . ALA A 1 79 ? -15.121 -7.366 2.622 1.00 67.00 79 ALA A N 1
ATOM 631 C CA . ALA A 1 79 ? -15.881 -6.118 2.663 1.00 67.00 79 ALA A CA 1
ATOM 632 C C . ALA A 1 79 ? -15.085 -4.989 3.335 1.00 67.00 79 ALA A C 1
ATOM 634 O O . ALA A 1 79 ? -15.061 -3.861 2.844 1.00 67.00 79 ALA A O 1
ATOM 635 N N . ARG A 1 80 ? -14.351 -5.307 4.410 1.00 68.44 80 ARG A N 1
ATOM 636 C CA . ARG A 1 80 ? -13.384 -4.391 5.046 1.00 68.44 80 ARG A CA 1
ATOM 637 C C . ARG A 1 80 ? -12.051 -4.347 4.332 1.00 68.44 80 ARG A C 1
ATOM 639 O O . ARG A 1 80 ? -11.142 -3.638 4.760 1.00 68.44 80 ARG A O 1
ATOM 646 N N . ASN A 1 81 ? -11.931 -5.065 3.218 1.00 54.25 81 ASN A N 1
ATOM 647 C CA . ASN A 1 81 ? -10.744 -5.061 2.399 1.00 54.25 81 ASN A CA 1
ATOM 648 C C . ASN A 1 81 ? -9.483 -5.548 3.165 1.00 54.25 81 ASN A C 1
ATOM 650 O O . ASN A 1 81 ? -8.352 -5.265 2.770 1.00 54.25 81 ASN A O 1
ATOM 654 N N . ALA A 1 82 ? -9.653 -6.321 4.234 1.00 49.16 82 ALA A N 1
ATOM 655 C CA . ALA A 1 82 ? -8.600 -7.058 4.908 1.00 49.16 82 ALA A CA 1
ATOM 656 C C . ALA A 1 82 ? -8.155 -8.228 4.009 1.00 49.16 82 ALA A C 1
ATOM 658 O O . ALA A 1 82 ? -8.859 -9.224 3.850 1.00 49.16 82 ALA A O 1
ATOM 659 N N . GLY A 1 83 ? -6.989 -8.093 3.366 1.00 49.38 83 GLY A N 1
ATOM 660 C CA . GLY A 1 83 ? -6.354 -9.180 2.603 1.00 49.38 83 GLY A CA 1
ATOM 661 C C . GLY A 1 83 ? -5.763 -8.792 1.245 1.00 49.38 83 GLY A C 1
ATOM 662 O O . GLY A 1 83 ? -4.775 -9.396 0.834 1.00 49.38 83 GLY A O 1
ATOM 663 N N . THR A 1 84 ? -6.279 -7.761 0.568 1.00 55.06 84 THR A N 1
ATOM 664 C CA . THR A 1 84 ? -5.576 -7.112 -0.558 1.00 55.06 84 THR A CA 1
ATOM 665 C C . THR A 1 84 ? -4.817 -5.906 -0.017 1.00 55.06 84 THR A C 1
ATOM 667 O O . THR A 1 84 ? -5.384 -5.096 0.706 1.00 55.06 84 THR A O 1
ATOM 670 N N . GLY A 1 85 ? -3.516 -5.788 -0.283 1.00 73.62 85 GLY A N 1
ATOM 671 C CA . GLY A 1 85 ? -2.705 -4.720 0.311 1.00 73.62 85 GLY A CA 1
ATOM 672 C C . GLY A 1 85 ? -3.231 -3.325 -0.049 1.00 73.62 85 GLY A C 1
ATOM 673 O O . GLY A 1 85 ? -3.629 -3.093 -1.194 1.00 73.62 85 GLY A O 1
ATOM 674 N N . ASN A 1 86 ? -3.210 -2.383 0.906 1.00 82.94 86 ASN A N 1
ATOM 675 C CA . ASN A 1 86 ? -3.576 -0.983 0.647 1.00 82.94 86 ASN A CA 1
ATOM 676 C C . ASN A 1 86 ? -2.786 -0.412 -0.538 1.00 82.94 86 ASN A C 1
ATOM 678 O O . ASN A 1 86 ? -3.357 0.226 -1.418 1.00 82.94 86 ASN A O 1
ATOM 682 N N . VAL A 1 87 ? -1.487 -0.718 -0.590 1.00 88.44 87 VAL A N 1
ATOM 683 C CA . VAL A 1 87 ? -0.588 -0.303 -1.672 1.00 88.44 87 VAL A CA 1
ATOM 684 C C . VAL A 1 87 ? -1.037 -0.870 -3.018 1.00 88.44 87 VAL A C 1
ATOM 686 O O . VAL A 1 87 ? -1.216 -0.107 -3.960 1.00 88.44 87 VAL A O 1
ATOM 689 N N . ALA A 1 88 ? -1.281 -2.183 -3.101 1.00 90.81 88 ALA A N 1
ATOM 690 C CA . ALA A 1 88 ? -1.715 -2.843 -4.335 1.00 90.81 88 ALA A CA 1
ATOM 691 C C . ALA A 1 88 ? -3.012 -2.231 -4.882 1.00 90.81 88 ALA A C 1
ATOM 693 O O . ALA A 1 88 ? -3.105 -1.922 -6.065 1.00 90.81 88 ALA A O 1
ATOM 694 N N . THR A 1 89 ? -3.987 -2.007 -3.998 1.00 90.25 89 THR A N 1
ATOM 695 C CA . THR A 1 89 ? -5.294 -1.447 -4.366 1.00 90.25 89 THR A CA 1
ATOM 696 C C . THR A 1 89 ? -5.164 -0.025 -4.896 1.00 90.25 89 THR A C 1
ATOM 698 O O . THR A 1 89 ? -5.688 0.281 -5.965 1.00 90.25 89 THR A O 1
ATOM 701 N N . VAL A 1 90 ? -4.439 0.839 -4.180 1.00 91.19 90 VAL A N 1
ATOM 702 C CA . VAL A 1 90 ? -4.261 2.233 -4.600 1.00 91.19 90 VAL A CA 1
ATOM 703 C C . VAL A 1 90 ? -3.479 2.313 -5.910 1.00 91.19 90 VAL A C 1
ATOM 705 O O . VAL A 1 90 ? -3.896 3.028 -6.816 1.00 91.19 90 VAL A O 1
ATOM 708 N N . LEU A 1 91 ? -2.382 1.561 -6.049 1.00 93.56 91 LEU A N 1
ATOM 709 C CA . LEU A 1 91 ? -1.574 1.591 -7.269 1.00 93.56 91 LEU A CA 1
ATOM 710 C C . LEU A 1 91 ? -2.330 1.047 -8.481 1.00 93.56 91 LEU A C 1
ATOM 712 O O . LEU A 1 91 ? -2.283 1.679 -9.532 1.00 93.56 91 LEU A O 1
ATOM 716 N N . ALA A 1 92 ? -3.051 -0.070 -8.343 1.00 94.44 92 ALA A N 1
ATOM 717 C CA . ALA A 1 92 ? -3.828 -0.642 -9.441 1.00 94.44 92 ALA A CA 1
ATOM 718 C C . ALA A 1 92 ? -4.884 0.347 -9.948 1.00 94.44 92 ALA A C 1
ATOM 720 O O . ALA A 1 92 ? -4.949 0.628 -11.144 1.00 94.44 92 ALA A O 1
ATOM 721 N N . LYS A 1 93 ? -5.660 0.943 -9.034 1.00 93.81 93 LYS A N 1
ATOM 722 C CA . LYS A 1 93 ? -6.671 1.939 -9.400 1.00 93.81 93 LYS A CA 1
ATOM 723 C C . LYS A 1 93 ? -6.049 3.220 -9.978 1.00 93.81 93 LYS A C 1
ATOM 725 O O . LYS A 1 93 ? -6.606 3.797 -10.908 1.00 93.81 93 LYS A O 1
ATOM 730 N N . LEU A 1 94 ? -4.892 3.662 -9.472 1.00 94.00 94 LEU A N 1
ATOM 731 C CA . LEU A 1 94 ? -4.207 4.860 -9.965 1.00 94.00 94 LEU A CA 1
ATOM 732 C C . LEU A 1 94 ? -3.687 4.642 -11.386 1.00 94.00 94 LEU A C 1
ATOM 734 O O . LEU A 1 94 ? -3.942 5.465 -12.263 1.00 94.00 94 LEU A O 1
ATOM 738 N N . LEU A 1 95 ? -3.012 3.519 -11.628 1.00 95.44 95 LEU A N 1
ATOM 739 C CA . LEU A 1 95 ? -2.551 3.117 -12.955 1.00 95.44 95 LEU A CA 1
ATOM 740 C C . LEU A 1 95 ? -3.727 3.027 -13.935 1.00 95.44 95 LEU A C 1
ATOM 742 O O . LEU A 1 95 ? -3.682 3.645 -14.999 1.00 95.44 95 LEU A O 1
ATOM 746 N N . TYR A 1 96 ? -4.813 2.363 -13.537 1.00 95.69 96 TYR A N 1
ATOM 747 C CA . TYR A 1 96 ? -6.030 2.265 -14.341 1.00 95.69 96 TYR A CA 1
ATOM 748 C C . TYR A 1 96 ? -6.635 3.642 -14.666 1.00 95.69 96 TYR A C 1
ATOM 750 O O . TYR A 1 96 ? -6.957 3.931 -15.817 1.00 95.69 96 TYR A O 1
ATOM 758 N N . SER A 1 97 ? -6.696 4.555 -13.688 1.00 94.12 97 SER A N 1
ATOM 759 C CA . SER A 1 97 ? -7.180 5.931 -13.900 1.00 94.12 97 SER A CA 1
ATOM 760 C C . SER A 1 97 ? -6.343 6.713 -14.924 1.00 94.12 97 SER A C 1
ATOM 762 O O . SER A 1 97 ? -6.849 7.608 -15.604 1.00 94.12 97 SER A O 1
ATOM 764 N N . LYS A 1 98 ? -5.063 6.350 -15.064 1.00 95.31 98 LYS A N 1
ATOM 765 C CA . LYS A 1 98 ? -4.111 6.905 -16.033 1.00 95.31 98 LYS A CA 1
ATOM 766 C C . LYS A 1 98 ? -4.040 6.101 -17.334 1.00 95.31 98 LYS A C 1
ATOM 768 O O . LYS A 1 98 ? -3.104 6.295 -18.100 1.00 95.31 98 LYS A O 1
ATOM 773 N N . GLN A 1 99 ? -5.053 5.274 -17.608 1.00 96.31 99 GLN A N 1
ATOM 774 C CA . GLN A 1 99 ? -5.217 4.499 -18.844 1.00 96.31 99 GLN A CA 1
ATOM 775 C C . GLN A 1 99 ? -4.168 3.396 -19.049 1.00 96.31 99 GLN A C 1
ATOM 777 O O . GLN A 1 99 ? -3.992 2.911 -20.166 1.00 96.31 99 GLN A O 1
ATOM 782 N N . HIS A 1 100 ? -3.489 2.964 -17.983 1.00 97.00 100 HIS A N 1
ATOM 783 C CA . HIS A 1 100 ? -2.705 1.730 -18.032 1.00 97.00 100 HIS A CA 1
ATOM 784 C C . HIS A 1 100 ? -3.629 0.516 -17.984 1.00 97.00 100 HIS A C 1
ATOM 786 O O . HIS A 1 100 ? -4.662 0.528 -17.312 1.00 97.00 100 HIS A O 1
ATOM 792 N N . ILE A 1 101 ? -3.232 -0.553 -18.668 1.00 97.69 101 ILE A N 1
ATOM 793 C CA . ILE A 1 101 ? -3.987 -1.805 -18.704 1.00 97.69 101 ILE A CA 1
ATOM 794 C C . ILE A 1 101 ? -3.549 -2.667 -17.524 1.00 97.69 101 ILE A C 1
ATOM 796 O O . ILE A 1 101 ? -2.386 -3.055 -17.429 1.00 97.69 101 ILE A O 1
ATOM 800 N N . ILE A 1 102 ? -4.486 -2.995 -16.634 1.00 97.69 102 ILE A N 1
ATOM 801 C CA . ILE A 1 102 ? -4.244 -3.975 -15.576 1.00 97.69 102 ILE A CA 1
ATOM 802 C C . ILE A 1 102 ? -4.678 -5.341 -16.099 1.00 97.69 102 ILE A C 1
ATOM 804 O O . ILE A 1 102 ? -5.860 -5.600 -16.286 1.00 97.69 102 ILE A O 1
ATOM 808 N N . GLN A 1 103 ? -3.713 -6.217 -16.365 1.00 96.69 103 GLN A N 1
ATOM 809 C CA . GLN A 1 103 ? -3.995 -7.529 -16.949 1.00 96.69 103 GLN A CA 1
ATOM 810 C C . GLN A 1 103 ? -4.443 -8.550 -15.898 1.00 96.69 103 GLN A C 1
ATOM 812 O O . GLN A 1 103 ? -5.438 -9.253 -16.091 1.00 96.69 103 GLN A O 1
ATOM 817 N N . GLN A 1 104 ? -3.710 -8.641 -14.784 1.00 97.12 104 GLN A N 1
ATOM 818 C CA . GLN A 1 104 ? -3.980 -9.590 -13.706 1.00 97.12 104 GLN A CA 1
ATOM 819 C C . GLN A 1 104 ? -3.836 -8.947 -12.326 1.00 97.12 104 GLN A C 1
ATOM 821 O O . GLN A 1 104 ? -2.972 -8.099 -12.104 1.00 97.12 104 GLN A O 1
ATOM 826 N N . VAL A 1 105 ? -4.657 -9.405 -11.384 1.00 95.88 105 VAL A N 1
ATOM 827 C CA . VAL A 1 105 ? -4.530 -9.107 -9.955 1.00 95.88 105 VAL A CA 1
ATOM 828 C C . VAL A 1 105 ? -4.358 -10.420 -9.210 1.00 95.88 105 VAL A C 1
ATOM 830 O O . VAL A 1 105 ? -5.254 -11.261 -9.199 1.00 95.88 105 VAL A O 1
ATOM 833 N N . TYR A 1 106 ? -3.206 -10.590 -8.567 1.00 93.88 106 TYR A N 1
ATOM 834 C CA . TYR A 1 106 ? -2.955 -11.734 -7.701 1.00 93.88 106 TYR A CA 1
ATOM 835 C C . TYR A 1 106 ? -3.343 -11.439 -6.251 1.00 93.88 106 TYR A C 1
ATOM 837 O O . TYR A 1 106 ? -2.976 -10.402 -5.694 1.00 93.88 106 TYR A O 1
ATOM 845 N N . GLY A 1 107 ? -4.009 -12.394 -5.607 1.00 89.56 107 GLY A N 1
ATOM 846 C CA . GLY A 1 107 ? -4.199 -12.403 -4.162 1.00 89.56 107 GLY A CA 1
ATOM 847 C C . GLY A 1 107 ? -4.354 -13.822 -3.630 1.00 89.56 107 GLY A C 1
ATOM 848 O O . GLY A 1 107 ? -4.958 -14.670 -4.274 1.00 89.56 107 GLY A O 1
ATOM 849 N N . ARG A 1 108 ? -3.833 -14.083 -2.421 1.00 83.75 108 ARG A N 1
ATOM 850 C CA . ARG A 1 108 ? -3.963 -15.403 -1.765 1.00 83.75 108 ARG A CA 1
ATOM 851 C C . ARG A 1 108 ? -5.426 -15.830 -1.615 1.00 83.75 108 ARG A C 1
ATOM 853 O O . ARG A 1 108 ? -5.738 -17.010 -1.700 1.00 83.75 108 ARG A O 1
ATOM 860 N N . ASN A 1 109 ? -6.305 -14.858 -1.374 1.00 83.56 109 ASN A N 1
ATOM 861 C CA . ASN A 1 109 ? -7.746 -15.041 -1.416 1.00 83.56 109 ASN A CA 1
ATOM 862 C C . ASN A 1 109 ? -8.257 -14.532 -2.774 1.00 83.56 109 ASN A C 1
ATOM 864 O O . ASN A 1 109 ? -8.084 -13.358 -3.108 1.00 83.56 109 ASN A O 1
ATOM 868 N N . VAL A 1 110 ? -8.871 -15.431 -3.545 1.00 85.38 110 VAL A N 1
ATOM 869 C CA . VAL A 1 110 ? -9.382 -15.121 -4.883 1.00 85.38 110 VAL A CA 1
ATOM 870 C C . VAL A 1 110 ? -10.540 -14.128 -4.844 1.00 85.38 110 VAL A C 1
ATOM 872 O O . VAL A 1 110 ? -10.641 -13.295 -5.737 1.00 85.38 110 VAL A O 1
ATOM 875 N N . ASP A 1 111 ? -11.370 -14.146 -3.801 1.00 80.94 111 ASP A N 1
ATOM 876 C CA . ASP A 1 111 ? -12.537 -13.270 -3.688 1.00 80.94 111 ASP A CA 1
ATOM 877 C C . ASP A 1 111 ? -12.094 -11.814 -3.528 1.00 80.94 111 ASP A C 1
ATOM 879 O O . ASP A 1 111 ? -12.563 -10.926 -4.240 1.00 80.94 111 ASP A O 1
ATOM 883 N N . THR A 1 112 ? -11.110 -11.560 -2.658 1.00 80.81 112 THR A N 1
ATOM 884 C CA . THR A 1 112 ? -10.571 -10.205 -2.459 1.00 80.81 112 THR A CA 1
ATOM 885 C C . THR A 1 112 ? -9.796 -9.711 -3.678 1.00 80.81 112 THR A C 1
ATOM 887 O O . THR A 1 112 ? -9.887 -8.531 -4.021 1.00 80.81 112 THR A O 1
ATOM 890 N N . ALA A 1 113 ? -9.073 -10.601 -4.366 1.00 87.06 113 ALA A N 1
ATOM 891 C CA . ALA A 1 113 ? -8.437 -10.290 -5.643 1.00 87.06 113 ALA A CA 1
ATOM 892 C C . ALA A 1 113 ? -9.475 -9.953 -6.727 1.00 87.06 113 ALA A C 1
ATOM 894 O O . ALA A 1 113 ? -9.273 -9.004 -7.478 1.00 87.06 113 ALA A O 1
ATOM 895 N N . THR A 1 114 ? -10.598 -10.677 -6.767 1.00 88.56 114 THR A N 1
ATOM 896 C CA . THR A 1 114 ? -11.703 -10.477 -7.721 1.00 88.56 114 THR A CA 1
ATOM 897 C C . THR A 1 114 ? -12.369 -9.121 -7.545 1.00 88.56 114 THR A C 1
ATOM 899 O O . THR A 1 114 ? -12.632 -8.451 -8.540 1.00 88.56 114 THR A O 1
ATOM 902 N N . VAL A 1 115 ? -12.577 -8.668 -6.303 1.00 88.81 115 VAL A N 1
ATOM 903 C CA . VAL A 1 115 ? -13.105 -7.319 -6.034 1.00 88.81 115 VAL A CA 1
ATOM 904 C C . VAL A 1 115 ? -12.230 -6.252 -6.694 1.00 88.81 115 VAL A C 1
ATOM 906 O O . VAL A 1 115 ? -12.733 -5.462 -7.488 1.00 88.81 115 VAL A O 1
ATOM 909 N N . LEU A 1 116 ? -10.918 -6.266 -6.428 1.00 89.25 116 LEU A N 1
ATOM 910 C CA . LEU A 1 116 ? -9.998 -5.295 -7.026 1.00 89.25 116 LEU A CA 1
ATOM 911 C C . LEU A 1 116 ? -9.909 -5.460 -8.548 1.00 89.25 116 LEU A C 1
ATOM 913 O O . LEU A 1 116 ? -9.921 -4.466 -9.264 1.00 89.25 116 LEU A O 1
ATOM 917 N N . ALA A 1 117 ? -9.833 -6.697 -9.044 1.00 93.19 117 ALA A N 1
ATOM 918 C CA . ALA A 1 117 ? -9.738 -6.982 -10.471 1.00 93.19 117 ALA A CA 1
ATOM 919 C C . ALA A 1 117 ? -10.931 -6.409 -11.246 1.00 93.19 117 ALA A C 1
ATOM 921 O O . ALA A 1 117 ? -10.733 -5.766 -12.272 1.00 93.19 117 ALA A O 1
ATOM 922 N N . ASN A 1 118 ? -12.150 -6.550 -10.720 1.00 93.81 118 ASN A N 1
ATOM 923 C CA . ASN A 1 118 ? -13.353 -5.987 -11.331 1.00 93.81 118 ASN A CA 1
ATOM 924 C C . ASN A 1 118 ? -13.313 -4.451 -11.395 1.00 93.81 118 ASN A C 1
ATOM 926 O O . ASN A 1 118 ? -13.721 -3.872 -12.398 1.00 93.81 118 ASN A O 1
ATOM 930 N N . GLU A 1 119 ? -12.793 -3.782 -10.360 1.00 93.19 119 GLU A N 1
ATOM 931 C CA . GLU A 1 119 ? -12.685 -2.314 -10.327 1.00 93.19 119 GLU A CA 1
ATOM 932 C C . GLU A 1 119 ? -11.711 -1.749 -11.375 1.00 93.19 119 GLU A C 1
ATOM 934 O O . GLU A 1 119 ? -11.838 -0.589 -11.765 1.00 93.19 119 GLU A O 1
ATOM 939 N N . VAL A 1 120 ? -10.743 -2.552 -11.826 1.00 95.31 120 VAL A N 1
ATOM 940 C CA . VAL A 1 120 ? -9.704 -2.148 -12.792 1.00 95.31 120 VAL A CA 1
ATOM 941 C C . VAL A 1 120 ? -9.749 -2.954 -14.094 1.00 95.31 120 VAL A C 1
ATOM 943 O O . VAL A 1 120 ? -8.792 -2.935 -14.865 1.00 95.31 120 VAL A O 1
ATOM 946 N N . ASN A 1 121 ? -10.861 -3.654 -14.339 1.00 96.69 121 ASN A N 1
ATOM 947 C CA . ASN A 1 121 ? -11.105 -4.476 -15.526 1.00 96.69 121 ASN A CA 1
ATOM 948 C C . ASN A 1 121 ? -9.984 -5.498 -15.828 1.00 96.69 121 ASN A C 1
ATOM 950 O O . ASN A 1 121 ? -9.520 -5.623 -16.962 1.00 96.69 121 ASN A O 1
ATOM 954 N N . ALA A 1 122 ? -9.547 -6.217 -14.794 1.00 96.44 122 ALA A N 1
ATOM 955 C CA . ALA A 1 122 ? -8.480 -7.213 -14.835 1.00 96.44 122 ALA A CA 1
ATOM 956 C C . ALA A 1 122 ? -8.990 -8.630 -14.533 1.00 96.44 122 ALA A C 1
ATOM 958 O O . ALA A 1 122 ? -10.124 -8.835 -14.101 1.00 96.44 122 ALA A O 1
ATOM 959 N N . VAL A 1 123 ? -8.113 -9.624 -14.698 1.00 96.88 123 VAL A N 1
ATOM 960 C CA . VAL A 1 123 ? -8.377 -11.013 -14.297 1.00 96.88 123 VAL A CA 1
ATOM 961 C C . VAL A 1 123 ? -7.794 -11.287 -12.911 1.00 96.88 123 VAL A C 1
ATOM 963 O O . VAL A 1 123 ? -6.599 -11.102 -12.684 1.00 96.88 123 VAL A O 1
ATOM 966 N N . ALA A 1 124 ? -8.610 -11.770 -11.978 1.00 95.69 124 ALA A N 1
ATOM 967 C CA . ALA A 1 124 ? -8.112 -12.220 -10.683 1.00 95.69 124 ALA A CA 1
ATOM 968 C C . ALA A 1 124 ? -7.468 -13.609 -10.775 1.00 95.69 124 ALA A C 1
ATOM 970 O O . ALA A 1 124 ? -8.009 -14.515 -11.407 1.00 95.69 124 ALA A O 1
ATOM 971 N N . ILE A 1 125 ? -6.331 -13.779 -10.103 1.00 95.00 125 ILE A N 1
ATOM 972 C CA . ILE A 1 125 ? -5.649 -15.064 -9.934 1.00 95.00 125 ILE A CA 1
ATOM 973 C C . ILE A 1 125 ? -5.298 -15.284 -8.459 1.00 95.00 125 ILE A C 1
ATOM 975 O O . ILE A 1 125 ? -5.041 -14.337 -7.716 1.00 95.00 125 ILE A O 1
ATOM 979 N N . ASN A 1 126 ? -5.257 -16.543 -8.029 1.00 93.00 126 ASN A N 1
ATOM 980 C CA . ASN A 1 126 ? -4.871 -16.932 -6.665 1.00 93.00 126 ASN A CA 1
ATOM 981 C C . ASN A 1 126 ? -3.717 -17.940 -6.615 1.00 93.00 126 ASN A C 1
ATOM 983 O O . ASN A 1 126 ? -3.315 -18.371 -5.536 1.00 93.00 126 ASN A O 1
ATOM 987 N N . ASN A 1 127 ? -3.163 -18.287 -7.773 1.00 92.69 127 ASN A N 1
ATOM 988 C CA . ASN A 1 127 ? -2.028 -19.179 -7.914 1.00 92.69 127 ASN A CA 1
ATOM 989 C C . ASN A 1 127 ? -0.969 -18.500 -8.785 1.00 92.69 127 ASN A C 1
ATOM 991 O O . ASN A 1 127 ? -1.240 -18.086 -9.910 1.00 92.69 127 ASN A O 1
ATOM 995 N N . LEU A 1 128 ? 0.250 -18.389 -8.258 1.00 91.94 128 LEU A N 1
ATOM 996 C CA . LEU A 1 128 ? 1.361 -17.721 -8.939 1.00 91.94 128 LEU A CA 1
ATOM 997 C C . LEU A 1 128 ? 1.801 -18.438 -10.221 1.00 91.94 128 LEU A C 1
ATOM 999 O O . LEU A 1 128 ? 2.417 -17.814 -11.076 1.00 91.94 128 LEU A O 1
ATOM 1003 N N . LYS A 1 129 ? 1.458 -19.719 -10.394 1.00 92.31 129 LYS A N 1
ATOM 1004 C CA . LYS A 1 129 ? 1.713 -20.449 -11.647 1.00 92.31 129 LYS A CA 1
ATOM 1005 C C . LYS A 1 129 ? 0.882 -19.932 -12.823 1.00 92.31 129 LYS A C 1
ATOM 1007 O O . LYS A 1 129 ? 1.275 -20.146 -13.964 1.00 92.31 129 LYS A O 1
ATOM 1012 N N . ASP A 1 130 ? -0.229 -19.254 -12.541 1.00 93.88 130 ASP A N 1
ATOM 1013 C CA . ASP A 1 130 ? -1.112 -18.660 -13.549 1.00 93.88 130 ASP A CA 1
ATOM 1014 C C . ASP A 1 130 ? -0.721 -17.205 -13.875 1.00 93.88 130 ASP A C 1
ATOM 1016 O O . ASP A 1 130 ? -1.400 -16.528 -14.657 1.00 93.88 130 ASP A O 1
ATOM 1020 N N . LEU A 1 131 ? 0.359 -16.704 -13.260 1.00 95.06 131 LEU A N 1
ATOM 1021 C CA . LEU A 1 131 ? 0.911 -15.382 -13.524 1.00 95.06 131 LEU A CA 1
ATOM 1022 C C . LEU A 1 131 ? 1.439 -15.322 -14.957 1.00 95.06 131 LEU A C 1
ATOM 1024 O O . LEU A 1 131 ? 2.288 -16.118 -15.360 1.00 95.06 131 LEU A O 1
ATOM 1028 N N . LYS A 1 132 ? 0.948 -14.347 -15.715 1.00 93.75 132 LYS A N 1
ATOM 1029 C CA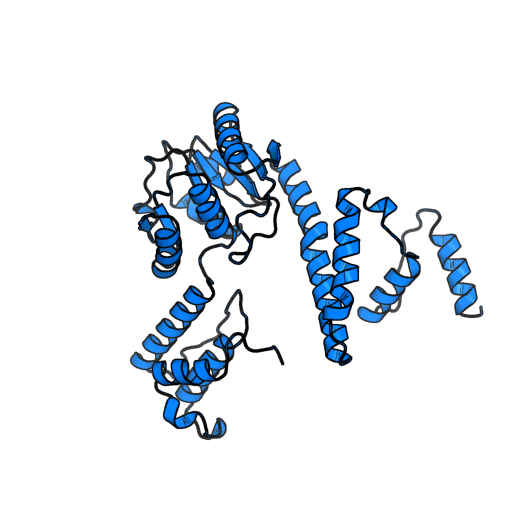 . LYS A 1 132 ? 1.429 -14.065 -17.058 1.00 93.75 132 LYS A CA 1
ATOM 1030 C C . LYS A 1 132 ? 2.532 -13.016 -17.018 1.00 93.75 132 LYS A C 1
ATOM 1032 O O . LYS A 1 132 ? 2.480 -12.060 -16.252 1.00 93.75 132 LYS A O 1
ATOM 1037 N N . ASP A 1 133 ? 3.510 -13.224 -17.884 1.00 92.38 13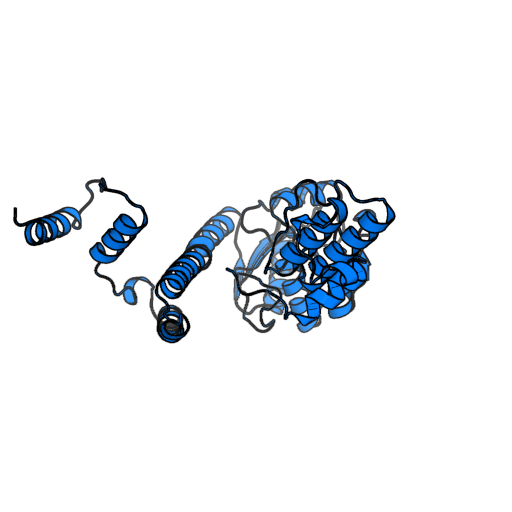3 ASP A N 1
ATOM 1038 C CA . ASP A 1 133 ? 4.692 -12.382 -18.060 1.00 92.38 133 ASP A CA 1
ATOM 1039 C C . ASP A 1 133 ? 4.771 -11.854 -19.508 1.00 92.38 133 ASP A C 1
ATOM 1041 O O . ASP A 1 133 ? 5.835 -11.688 -20.090 1.00 92.38 133 ASP A O 1
ATOM 1045 N N . ASP A 1 134 ? 3.623 -11.659 -20.151 1.00 94.50 134 ASP A N 1
ATOM 1046 C CA . ASP A 1 134 ? 3.483 -11.013 -21.462 1.00 94.50 134 ASP A CA 1
ATOM 1047 C C . ASP A 1 134 ? 3.120 -9.521 -21.330 1.00 94.50 134 ASP A C 1
ATOM 1049 O O . ASP A 1 134 ? 2.590 -8.912 -22.257 1.00 94.50 134 ASP A O 1
ATOM 1053 N N . CYS A 1 135 ? 3.437 -8.926 -20.177 1.00 94.38 135 CYS A N 1
ATOM 1054 C CA . CYS A 1 135 ? 3.205 -7.526 -19.838 1.00 94.38 135 CYS A CA 1
ATOM 1055 C C . CYS A 1 135 ? 4.519 -6.741 -19.684 1.00 94.38 135 CYS A C 1
ATOM 1057 O O . CYS A 1 135 ? 5.596 -7.320 -19.554 1.00 94.38 135 CYS A O 1
ATOM 1059 N N . ASP A 1 136 ? 4.438 -5.411 -19.614 1.00 96.12 136 ASP A N 1
ATOM 1060 C CA . ASP A 1 136 ? 5.624 -4.567 -19.418 1.00 96.12 136 ASP A CA 1
ATOM 1061 C C . ASP A 1 136 ? 6.183 -4.632 -17.986 1.00 96.12 136 ASP A C 1
ATOM 1063 O O . ASP A 1 136 ? 7.397 -4.542 -17.777 1.00 96.12 136 ASP A O 1
ATOM 1067 N N . VAL A 1 137 ? 5.300 -4.745 -16.985 1.00 97.44 137 VAL A N 1
ATOM 1068 C CA . VAL A 1 137 ? 5.642 -4.586 -15.565 1.00 97.44 137 VAL A CA 1
ATOM 1069 C C . VAL A 1 137 ? 4.788 -5.489 -14.676 1.00 97.44 137 VAL A C 1
ATOM 1071 O O . VAL A 1 137 ? 3.569 -5.533 -14.815 1.00 97.44 137 VAL A O 1
ATOM 1074 N N . ILE A 1 138 ? 5.425 -6.126 -13.690 1.00 98.12 138 ILE A N 1
ATOM 1075 C CA . ILE A 1 138 ? 4.779 -6.858 -12.592 1.00 98.12 138 ILE A CA 1
ATOM 1076 C C . ILE A 1 138 ? 5.136 -6.167 -11.272 1.00 98.12 138 ILE A C 1
ATOM 1078 O O . ILE A 1 138 ? 6.312 -5.953 -10.987 1.00 98.12 138 ILE A O 1
ATOM 1082 N N . ILE A 1 139 ? 4.140 -5.829 -10.445 1.00 97.75 139 ILE A N 1
ATOM 1083 C CA . ILE A 1 139 ? 4.342 -5.109 -9.175 1.00 97.75 139 ILE A CA 1
ATOM 1084 C C . ILE A 1 139 ? 3.991 -6.003 -7.980 1.00 97.75 139 ILE A C 1
ATOM 1086 O O . ILE A 1 139 ? 2.830 -6.330 -7.739 1.00 97.75 139 ILE A O 1
ATOM 1090 N N . ILE A 1 140 ? 4.996 -6.333 -7.171 1.00 95.94 140 ILE A N 1
ATOM 1091 C CA . ILE A 1 140 ? 4.860 -7.015 -5.885 1.00 95.94 140 ILE A CA 1
ATOM 1092 C C . ILE A 1 140 ? 4.544 -5.975 -4.797 1.00 95.94 140 ILE A C 1
ATOM 1094 O O . ILE A 1 140 ? 5.433 -5.331 -4.237 1.00 95.94 140 ILE A O 1
ATOM 1098 N N . ALA A 1 141 ? 3.257 -5.834 -4.478 1.00 92.88 141 ALA A N 1
ATOM 1099 C CA . ALA A 1 141 ? 2.745 -4.936 -3.440 1.00 92.88 141 ALA A CA 1
ATOM 1100 C C . ALA A 1 141 ? 2.175 -5.718 -2.238 1.00 92.88 141 ALA A C 1
ATOM 1102 O O . ALA A 1 141 ? 0.991 -5.628 -1.903 1.00 92.88 141 ALA A O 1
ATOM 1103 N N . VAL A 1 142 ? 3.038 -6.515 -1.602 1.00 87.31 142 VAL A N 1
ATOM 1104 C CA . VAL A 1 142 ? 2.741 -7.306 -0.391 1.00 87.31 142 VAL A CA 1
ATOM 1105 C C . VAL A 1 142 ? 3.553 -6.797 0.803 1.00 87.31 142 VAL A C 1
ATOM 1107 O O . VAL A 1 142 ? 4.363 -5.884 0.663 1.00 87.31 142 VAL A O 1
ATOM 1110 N N . SER A 1 143 ? 3.344 -7.380 1.987 1.00 84.12 143 SER A N 1
ATOM 1111 C CA . SER A 1 143 ? 4.169 -7.060 3.156 1.00 84.12 143 SER A CA 1
ATOM 1112 C C . SER A 1 143 ? 5.644 -7.389 2.918 1.00 84.12 143 SER A C 1
ATOM 1114 O O . SER A 1 143 ? 5.955 -8.382 2.261 1.00 84.12 143 SER A O 1
ATOM 1116 N N . ASP A 1 144 ? 6.543 -6.614 3.528 1.00 83.19 144 ASP A N 1
ATOM 1117 C CA . ASP A 1 144 ? 8.002 -6.748 3.398 1.00 83.19 144 ASP A CA 1
ATOM 1118 C C . ASP A 1 144 ? 8.481 -8.201 3.566 1.00 83.19 144 ASP A C 1
ATOM 1120 O O . ASP A 1 144 ? 9.231 -8.723 2.744 1.00 83.19 144 ASP A O 1
ATOM 1124 N N . LYS A 1 145 ? 7.955 -8.905 4.577 1.00 82.25 145 LYS A N 1
ATOM 1125 C CA . LYS A 1 145 ? 8.289 -10.311 4.872 1.00 82.25 145 LYS A CA 1
ATOM 1126 C C . LYS A 1 145 ? 7.857 -11.297 3.781 1.00 82.25 145 LYS A C 1
ATOM 1128 O O . LYS A 1 145 ? 8.412 -12.386 3.690 1.00 82.25 145 LYS A O 1
ATOM 1133 N N . SER A 1 146 ? 6.841 -10.951 2.995 1.00 87.31 146 SER A N 1
ATOM 1134 C CA . SER A 1 146 ? 6.280 -11.834 1.969 1.00 87.31 146 SER A CA 1
ATOM 1135 C C . SER A 1 146 ? 6.983 -11.696 0.620 1.00 87.31 146 SER A C 1
ATOM 1137 O O . SER A 1 146 ? 6.833 -12.591 -0.204 1.00 87.31 146 SER A O 1
ATOM 1139 N N . ILE A 1 147 ? 7.745 -10.620 0.383 1.00 90.00 147 ILE A N 1
ATOM 1140 C CA . ILE A 1 147 ? 8.388 -10.366 -0.916 1.00 90.00 147 ILE A CA 1
ATOM 1141 C C . ILE A 1 147 ? 9.324 -11.518 -1.286 1.00 90.00 147 ILE A C 1
ATOM 1143 O O . ILE A 1 147 ? 9.152 -12.116 -2.342 1.00 90.00 147 ILE A O 1
ATOM 1147 N N . THR A 1 148 ? 10.238 -11.903 -0.391 1.00 90.81 148 THR A N 1
ATOM 1148 C CA . THR A 1 148 ? 11.181 -13.005 -0.640 1.00 90.81 148 THR A CA 1
ATOM 1149 C C . THR A 1 148 ? 10.473 -14.325 -0.945 1.00 90.81 148 THR A C 1
ATOM 1151 O O . THR A 1 148 ? 10.899 -15.053 -1.835 1.00 90.81 148 THR A O 1
ATOM 1154 N N . ALA A 1 149 ? 9.380 -14.628 -0.237 1.00 89.31 149 ALA A N 1
ATOM 1155 C CA . ALA A 1 149 ? 8.610 -15.848 -0.471 1.00 89.31 149 ALA A CA 1
ATOM 1156 C C . ALA A 1 149 ? 7.997 -15.862 -1.881 1.00 89.31 149 ALA A C 1
ATOM 1158 O O . ALA A 1 149 ? 8.167 -16.838 -2.601 1.00 89.31 149 ALA A O 1
ATOM 1159 N N . ILE A 1 150 ? 7.385 -14.749 -2.307 1.00 91.25 150 ILE A N 1
ATOM 1160 C CA . ILE A 1 150 ? 6.846 -14.608 -3.667 1.00 91.25 150 ILE A CA 1
ATOM 1161 C C . ILE A 1 150 ? 7.962 -14.741 -4.710 1.00 91.25 150 ILE A C 1
ATOM 1163 O O . ILE A 1 150 ? 7.801 -15.481 -5.676 1.00 91.25 150 ILE A O 1
ATOM 1167 N N . CYS A 1 151 ? 9.108 -14.086 -4.502 1.00 92.88 151 CYS A N 1
ATOM 1168 C CA . CYS A 1 151 ? 10.259 -14.178 -5.403 1.00 92.88 151 CYS A CA 1
ATOM 1169 C C . CYS A 1 151 ? 10.748 -15.622 -5.599 1.00 92.88 151 CYS A C 1
ATOM 1171 O O . CYS A 1 151 ? 11.128 -16.000 -6.706 1.00 92.88 151 CYS A O 1
ATOM 1173 N N . ASN A 1 152 ? 10.709 -16.448 -4.553 1.00 91.38 152 ASN A N 1
ATOM 1174 C CA . ASN A 1 152 ? 11.120 -17.850 -4.646 1.00 91.38 152 ASN A CA 1
ATOM 1175 C C . ASN A 1 152 ? 10.161 -18.699 -5.502 1.00 91.38 152 ASN A C 1
ATOM 1177 O O . ASN A 1 152 ? 10.565 -19.738 -6.021 1.00 91.38 152 ASN A O 1
ATOM 1181 N N . GLU A 1 153 ? 8.904 -18.275 -5.641 1.00 93.12 153 GLU A N 1
ATOM 1182 C CA . GLU A 1 153 ? 7.853 -19.014 -6.348 1.00 93.12 153 GLU A CA 1
ATOM 1183 C C . GLU A 1 153 ? 7.685 -18.590 -7.814 1.00 93.12 153 GLU A C 1
ATOM 1185 O O . GLU A 1 153 ? 7.112 -19.346 -8.600 1.00 93.12 153 GLU A O 1
ATOM 1190 N N . ILE A 1 154 ? 8.193 -17.414 -8.201 1.00 94.19 154 ILE A N 1
ATOM 1191 C CA . ILE A 1 154 ? 8.025 -16.862 -9.553 1.00 94.19 154 ILE A CA 1
ATOM 1192 C C . ILE A 1 154 ? 9.341 -16.770 -10.325 1.00 94.19 154 ILE A C 1
ATOM 1194 O O . ILE A 1 154 ? 10.420 -16.538 -9.773 1.00 94.19 154 ILE A O 1
ATOM 1198 N N . LYS A 1 155 ? 9.230 -16.892 -11.648 1.00 95.44 155 LYS A N 1
ATOM 1199 C CA . LYS A 1 155 ? 10.283 -16.561 -12.609 1.00 95.44 155 LYS A CA 1
ATOM 1200 C C . LYS A 1 155 ? 9.687 -15.637 -13.657 1.00 95.44 155 LYS A C 1
ATOM 1202 O O . LYS A 1 155 ? 8.656 -15.957 -14.237 1.00 95.44 155 LYS A O 1
ATOM 1207 N N . VAL A 1 156 ? 10.331 -14.497 -13.850 1.00 95.44 156 VAL A N 1
ATOM 1208 C CA . VAL A 1 156 ? 9.907 -13.421 -14.741 1.00 95.44 156 VAL A CA 1
ATOM 1209 C C . VAL A 1 156 ? 11.049 -13.173 -15.719 1.00 95.44 156 VAL A C 1
ATOM 1211 O O . VAL A 1 156 ? 12.204 -13.003 -15.334 1.00 95.44 156 VAL A O 1
ATOM 1214 N N . THR A 1 157 ? 10.726 -13.217 -16.997 1.00 94.38 157 THR A N 1
ATOM 1215 C CA . THR A 1 157 ? 11.652 -13.196 -18.130 1.00 94.38 157 THR A CA 1
ATOM 1216 C C . THR A 1 157 ? 11.506 -11.938 -18.973 1.00 94.38 157 THR A C 1
ATOM 1218 O O . THR A 1 157 ? 12.523 -11.380 -19.384 1.00 94.38 157 THR A O 1
ATOM 1221 N N . ASN A 1 158 ? 10.278 -11.480 -19.223 1.00 92.31 158 ASN A N 1
ATOM 1222 C CA . ASN A 1 158 ? 10.016 -10.370 -20.137 1.00 92.31 158 ASN A CA 1
ATOM 1223 C C . ASN A 1 158 ? 9.709 -9.069 -19.388 1.00 92.31 158 ASN A C 1
ATOM 1225 O O . ASN A 1 158 ? 10.291 -8.030 -19.709 1.00 92.31 158 ASN A O 1
ATOM 1229 N N . ALA A 1 159 ? 8.827 -9.121 -18.389 1.00 95.69 159 ALA A N 1
ATOM 1230 C CA . ALA A 1 159 ? 8.394 -7.958 -17.636 1.00 95.69 159 ALA A CA 1
ATOM 1231 C C . ALA A 1 159 ? 9.482 -7.445 -16.690 1.00 95.69 159 ALA A C 1
ATOM 1233 O O . ALA A 1 159 ? 10.350 -8.178 -16.201 1.00 95.69 159 ALA A O 1
ATOM 1234 N N . ILE A 1 160 ? 9.391 -6.157 -16.365 1.00 98.19 160 ILE A N 1
ATOM 1235 C CA . ILE A 1 160 ? 10.145 -5.588 -15.252 1.00 98.19 160 ILE A CA 1
ATOM 1236 C C . ILE A 1 160 ? 9.449 -5.986 -13.953 1.00 98.19 160 ILE A C 1
ATOM 1238 O O . ILE A 1 160 ? 8.287 -5.643 -13.729 1.00 98.19 160 ILE A O 1
ATOM 1242 N N . LEU A 1 161 ? 10.174 -6.672 -13.074 1.00 98.44 161 LEU A N 1
ATOM 1243 C CA . LEU A 1 161 ? 9.676 -7.055 -11.761 1.00 98.44 161 LEU A CA 1
ATOM 1244 C C . LEU A 1 161 ? 9.962 -5.950 -10.741 1.00 98.44 161 LEU A C 1
ATOM 1246 O O . LEU A 1 161 ? 11.115 -5.598 -10.505 1.00 98.44 161 LEU A O 1
ATOM 1250 N N . LEU A 1 162 ? 8.922 -5.409 -10.117 1.00 98.38 162 LEU A N 1
ATOM 1251 C CA . LEU A 1 162 ? 9.023 -4.330 -9.137 1.00 98.38 162 LEU A CA 1
ATOM 1252 C C . LEU A 1 162 ? 8.530 -4.780 -7.770 1.00 98.38 162 LEU A C 1
ATOM 1254 O O . LEU A 1 162 ? 7.589 -5.562 -7.679 1.00 98.38 162 LEU A O 1
ATOM 1258 N N . HIS A 1 163 ? 9.083 -4.210 -6.702 1.00 97.19 163 HIS A N 1
ATOM 1259 C CA . HIS A 1 163 ? 8.426 -4.203 -5.394 1.00 97.19 163 HIS A CA 1
ATOM 1260 C C . HIS A 1 163 ? 8.175 -2.779 -4.895 1.00 97.19 163 HIS A C 1
ATOM 1262 O O . HIS A 1 163 ? 8.769 -1.813 -5.379 1.00 97.19 163 HIS A O 1
ATOM 1268 N N . THR A 1 164 ? 7.324 -2.650 -3.877 1.00 95.56 164 THR A N 1
ATOM 1269 C CA . THR A 1 164 ? 6.921 -1.348 -3.316 1.00 95.56 164 THR A CA 1
ATOM 1270 C C . THR A 1 164 ? 7.384 -1.114 -1.878 1.00 95.56 164 THR A C 1
ATOM 1272 O O . THR A 1 164 ? 6.985 -0.127 -1.270 1.00 95.56 164 THR A O 1
ATOM 1275 N N . ALA A 1 165 ? 8.169 -2.022 -1.293 1.00 90.19 165 ALA A N 1
ATOM 1276 C CA . ALA A 1 165 ? 8.630 -1.899 0.090 1.00 90.19 165 ALA A CA 1
ATOM 1277 C C . ALA A 1 165 ? 9.701 -0.811 0.280 1.00 90.19 165 ALA A C 1
ATOM 1279 O O . ALA A 1 165 ? 10.606 -0.645 -0.541 1.00 90.19 165 ALA A O 1
ATOM 1280 N N . GLY A 1 166 ? 9.613 -0.102 1.410 1.00 87.38 166 GLY A N 1
ATOM 1281 C CA . GLY A 1 166 ? 10.565 0.948 1.786 1.00 87.38 166 GLY A CA 1
ATOM 1282 C C . GLY A 1 166 ? 11.858 0.423 2.414 1.00 87.38 166 GLY A C 1
ATOM 1283 O O . GLY A 1 166 ? 12.889 1.078 2.303 1.00 87.38 166 GLY A O 1
ATOM 1284 N N . SER A 1 167 ? 11.822 -0.755 3.046 1.00 87.31 167 SER A N 1
ATOM 1285 C CA . SER A 1 167 ? 12.953 -1.301 3.815 1.00 87.31 167 SER A CA 1
ATOM 1286 C C . SER A 1 167 ? 13.627 -2.525 3.180 1.00 87.31 167 SER A C 1
ATOM 1288 O O . SER A 1 167 ? 14.735 -2.893 3.564 1.00 87.31 167 SER A O 1
ATOM 1290 N N . VAL A 1 168 ? 12.977 -3.153 2.197 1.00 92.19 168 VAL A N 1
ATOM 1291 C CA . VAL A 1 168 ? 13.477 -4.364 1.530 1.00 92.19 168 VAL A CA 1
ATOM 1292 C C . VAL A 1 168 ? 14.418 -3.980 0.399 1.00 92.19 168 VAL A C 1
ATOM 1294 O O . VAL A 1 168 ? 14.113 -3.056 -0.353 1.00 92.19 168 VAL A O 1
ATOM 1297 N N . SER A 1 169 ? 15.553 -4.675 0.296 1.00 96.00 169 SER A N 1
ATOM 1298 C CA . SER A 1 169 ? 16.551 -4.458 -0.756 1.00 96.00 169 SER A CA 1
ATOM 1299 C C . SER A 1 169 ? 16.030 -4.865 -2.132 1.00 96.00 169 SER A C 1
ATOM 1301 O O . SER A 1 169 ? 15.367 -5.895 -2.257 1.00 96.00 169 SER A O 1
ATOM 1303 N N . ILE A 1 170 ? 16.410 -4.102 -3.161 1.00 97.25 170 ILE A N 1
ATOM 1304 C CA . ILE A 1 170 ? 16.109 -4.408 -4.567 1.00 97.25 170 ILE A CA 1
ATOM 1305 C C . ILE A 1 170 ? 16.626 -5.796 -4.987 1.00 97.25 170 ILE A C 1
ATOM 1307 O O . ILE A 1 170 ? 15.994 -6.479 -5.795 1.00 97.25 170 ILE A O 1
ATOM 1311 N N . GLU A 1 171 ? 17.729 -6.258 -4.391 1.00 97.31 171 GLU A N 1
ATOM 1312 C CA . GLU A 1 171 ? 18.393 -7.511 -4.773 1.00 97.31 171 GLU A CA 1
ATOM 1313 C C . GLU A 1 171 ? 17.584 -8.766 -4.430 1.00 97.31 171 GLU A C 1
ATOM 1315 O O . GLU A 1 171 ? 17.839 -9.840 -4.975 1.00 97.31 171 GLU A O 1
ATOM 1320 N N . VAL A 1 172 ? 16.535 -8.648 -3.606 1.00 96.50 172 VAL A N 1
ATOM 1321 C CA . VAL A 1 172 ? 15.598 -9.757 -3.354 1.00 96.50 172 VAL A CA 1
ATOM 1322 C C . VAL A 1 172 ? 14.933 -10.270 -4.642 1.00 96.50 172 VAL A C 1
ATOM 1324 O O . VAL A 1 172 ? 14.481 -11.416 -4.695 1.00 96.50 172 VAL A O 1
ATOM 1327 N N . LEU A 1 173 ? 14.866 -9.423 -5.676 1.00 97.62 173 LEU A N 1
ATOM 1328 C CA . LEU A 1 173 ? 14.248 -9.714 -6.970 1.00 97.62 173 LEU A CA 1
ATOM 1329 C C . LEU A 1 173 ? 15.215 -10.384 -7.960 1.00 97.62 173 LEU A C 1
ATOM 1331 O O . LEU A 1 173 ? 14.753 -10.994 -8.925 1.00 97.62 173 LEU A O 1
ATOM 1335 N N . GLN A 1 174 ? 16.531 -10.316 -7.721 1.00 96.25 174 GLN A N 1
ATOM 1336 C CA . GLN A 1 174 ? 17.570 -10.771 -8.658 1.00 96.25 174 GLN A CA 1
ATOM 1337 C C . GLN A 1 174 ? 17.434 -12.256 -9.019 1.00 96.25 174 GLN A C 1
ATOM 1339 O O . GLN A 1 174 ? 17.708 -12.674 -10.142 1.00 96.25 174 GLN A O 1
ATOM 1344 N N . GLN A 1 175 ? 16.985 -13.073 -8.067 1.00 92.81 175 GLN A N 1
ATOM 1345 C CA . GLN A 1 175 ? 16.766 -14.500 -8.291 1.00 92.81 175 GLN A CA 1
ATOM 1346 C C . GLN A 1 175 ? 15.567 -14.798 -9.203 1.00 92.81 175 GLN A C 1
ATOM 1348 O O . GLN A 1 175 ? 15.481 -15.897 -9.754 1.00 92.81 175 GLN A O 1
ATOM 1353 N N . SER A 1 176 ? 14.628 -13.863 -9.344 1.00 95.38 176 SER A N 1
ATOM 1354 C CA . SER A 1 176 ? 13.353 -14.072 -10.036 1.00 95.38 176 SER A CA 1
ATOM 1355 C C . SER A 1 176 ? 13.328 -13.445 -11.421 1.00 95.38 176 SER A C 1
ATOM 1357 O O . SER A 1 176 ? 12.623 -13.962 -12.280 1.00 95.38 176 SER A O 1
ATOM 1359 N N . SER A 1 177 ? 14.080 -12.362 -11.640 1.00 96.94 177 SER A N 1
ATOM 1360 C CA . SER A 1 177 ? 14.122 -11.632 -12.909 1.00 96.94 177 SER A CA 1
ATOM 1361 C C . SER A 1 177 ? 15.502 -11.044 -13.188 1.00 96.94 177 SER A C 1
ATOM 1363 O O . SER A 1 177 ? 16.223 -10.663 -12.270 1.00 96.94 177 SER A O 1
ATOM 1365 N N . LEU A 1 178 ? 15.843 -10.904 -14.471 1.00 96.81 178 LEU A N 1
ATOM 1366 C CA . LEU A 1 178 ? 16.998 -10.116 -14.924 1.00 96.81 178 LEU A CA 1
ATOM 1367 C C . LEU A 1 178 ? 16.681 -8.617 -15.040 1.00 96.81 178 LEU A C 1
ATOM 1369 O O . LEU A 1 178 ? 17.598 -7.798 -15.070 1.00 96.81 178 LEU A O 1
ATOM 1373 N N . ASN A 1 179 ? 15.398 -8.252 -15.094 1.00 97.81 179 ASN A N 1
ATOM 1374 C CA . ASN A 1 179 ? 14.918 -6.877 -15.187 1.00 97.81 179 ASN A CA 1
ATOM 1375 C C . ASN A 1 179 ? 14.093 -6.565 -13.940 1.00 97.81 179 ASN A C 1
ATOM 1377 O O . ASN A 1 179 ? 12.946 -7.006 -13.830 1.00 97.81 179 ASN A O 1
ATOM 1381 N N . TYR A 1 180 ? 14.668 -5.835 -12.987 1.00 98.56 180 TYR A N 1
ATOM 1382 C CA . TYR A 1 180 ? 14.018 -5.617 -11.699 1.00 98.56 180 TYR A CA 1
ATOM 1383 C C . TYR A 1 180 ? 14.311 -4.251 -11.089 1.00 98.56 180 TYR A C 1
ATOM 1385 O O . TYR A 1 180 ? 15.291 -3.583 -11.423 1.00 98.56 180 TYR A O 1
ATOM 1393 N N . GLY A 1 181 ? 13.424 -3.817 -10.199 1.00 98.31 181 GLY A N 1
ATOM 1394 C CA . GLY A 1 181 ? 13.458 -2.471 -9.654 1.00 98.31 181 GLY A CA 1
ATOM 1395 C C . GLY A 1 181 ? 12.550 -2.248 -8.459 1.00 98.31 181 GLY A C 1
ATOM 1396 O O . GLY A 1 181 ? 11.907 -3.156 -7.932 1.00 98.31 181 GLY A O 1
ATOM 1397 N N . VAL A 1 182 ? 12.481 -0.990 -8.048 1.00 98.38 182 VAL A N 1
ATOM 1398 C CA . VAL A 1 182 ? 11.645 -0.533 -6.943 1.00 98.38 182 VAL A CA 1
ATOM 1399 C C . VAL A 1 182 ? 10.772 0.615 -7.419 1.00 98.38 182 VAL A C 1
ATOM 1401 O O . VAL A 1 182 ? 11.252 1.560 -8.043 1.00 98.38 182 VAL A O 1
ATOM 1404 N N . LEU A 1 183 ? 9.488 0.546 -7.076 1.00 98.00 183 LEU A N 1
ATOM 1405 C CA . LEU A 1 183 ? 8.529 1.636 -7.207 1.00 98.00 183 LEU A CA 1
ATOM 1406 C C . LEU A 1 183 ? 7.968 1.918 -5.814 1.00 98.00 183 LEU A C 1
ATOM 1408 O O . LEU A 1 183 ? 6.974 1.324 -5.404 1.00 98.00 183 LEU A O 1
ATOM 1412 N N . TYR A 1 184 ? 8.643 2.777 -5.053 1.00 96.75 184 TYR A N 1
ATOM 1413 C CA . TYR A 1 184 ? 8.305 3.045 -3.658 1.00 96.75 184 TYR A CA 1
ATOM 1414 C C . TYR A 1 184 ? 7.411 4.290 -3.534 1.00 96.75 184 TYR A C 1
ATOM 1416 O O . TYR A 1 184 ? 7.907 5.405 -3.725 1.00 96.75 184 TYR A O 1
ATOM 1424 N N . PRO A 1 185 ? 6.111 4.142 -3.211 1.00 93.94 185 PRO A N 1
ATOM 1425 C CA . PRO A 1 185 ? 5.241 5.277 -2.920 1.00 93.94 185 PRO A CA 1
ATOM 1426 C C . PRO A 1 185 ? 5.561 5.866 -1.540 1.00 93.94 185 PRO A C 1
ATOM 1428 O O . PRO A 1 185 ? 5.489 5.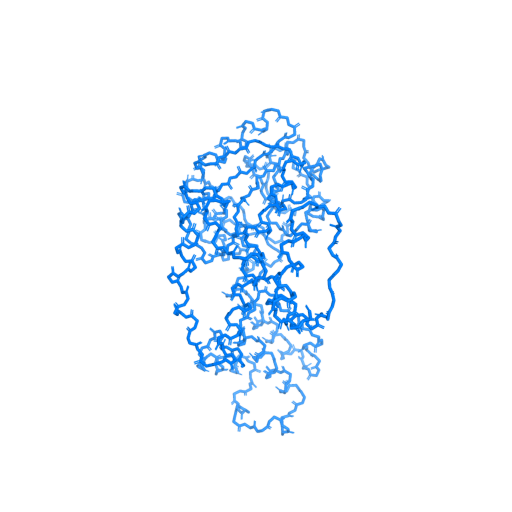182 -0.521 1.00 93.94 185 PRO A O 1
ATOM 1431 N N . ILE A 1 186 ? 5.860 7.162 -1.488 1.00 90.62 186 ILE A N 1
ATOM 1432 C CA . ILE A 1 186 ? 6.188 7.889 -0.255 1.00 90.62 186 ILE A CA 1
ATOM 1433 C C . ILE A 1 186 ? 4.896 8.492 0.319 1.00 90.62 186 ILE A C 1
ATOM 1435 O O . ILE A 1 186 ? 4.703 9.707 0.330 1.00 90.62 186 ILE A O 1
ATOM 1439 N N . GLN A 1 187 ? 3.965 7.630 0.727 1.00 82.88 187 GLN A N 1
ATOM 1440 C CA . GLN A 1 187 ? 2.673 8.035 1.285 1.00 82.88 187 GLN A CA 1
ATOM 1441 C C . GLN A 1 187 ? 2.088 6.927 2.170 1.00 82.88 187 GLN A C 1
ATOM 1443 O O . GLN A 1 187 ? 2.292 5.740 1.913 1.00 82.88 187 GLN A O 1
ATOM 1448 N N . SER A 1 188 ? 1.305 7.309 3.183 1.00 80.81 188 SER A N 1
ATOM 1449 C CA . SER A 1 188 ? 0.445 6.370 3.906 1.00 80.81 188 SER A CA 1
ATOM 1450 C C . SER A 1 188 ? -0.743 5.991 3.022 1.00 80.81 188 SER A C 1
ATOM 1452 O O . SER A 1 188 ? -1.767 6.671 2.986 1.00 80.81 188 SER A O 1
ATOM 1454 N N . LEU A 1 189 ? -0.581 4.922 2.241 1.00 81.50 189 LEU A N 1
ATOM 1455 C CA . LEU A 1 189 ? -1.621 4.461 1.330 1.00 81.50 189 LEU A CA 1
ATOM 1456 C C . LEU A 1 189 ? -2.713 3.727 2.105 1.00 81.50 189 LEU A C 1
ATOM 1458 O O . LEU A 1 189 ? -2.455 2.739 2.796 1.00 81.50 189 LEU A O 1
ATOM 1462 N N . ARG A 1 190 ? -3.947 4.202 1.942 1.00 77.25 190 ARG A N 1
ATOM 1463 C CA . ARG A 1 190 ? -5.171 3.578 2.446 1.00 77.25 190 ARG A CA 1
ATOM 1464 C C . ARG A 1 190 ? -6.134 3.409 1.285 1.00 77.25 190 ARG A C 1
ATOM 1466 O O . ARG A 1 190 ? -6.211 4.268 0.415 1.00 77.25 190 ARG A O 1
ATOM 1473 N N . LYS A 1 191 ? -6.898 2.323 1.279 1.00 73.50 191 LYS A N 1
ATOM 1474 C CA . LYS A 1 191 ? -7.856 2.036 0.198 1.00 73.50 191 LYS A CA 1
ATOM 1475 C C . LYS A 1 191 ? -8.964 3.071 0.060 1.00 73.50 191 LYS A C 1
ATOM 1477 O O . LYS A 1 191 ? -9.491 3.240 -1.030 1.00 73.50 191 LYS A O 1
ATOM 1482 N N . SER A 1 192 ? -9.304 3.732 1.163 1.00 72.31 192 SER A N 1
ATOM 1483 C CA . SER A 1 192 ? -10.288 4.812 1.232 1.00 72.31 192 SER A CA 1
ATOM 1484 C C . SER A 1 192 ? -9.744 6.171 0.784 1.00 72.31 192 SER A C 1
ATOM 1486 O O . SER A 1 192 ? -10.495 7.140 0.764 1.00 72.31 192 SER A O 1
ATOM 1488 N N . MET A 1 193 ? -8.449 6.272 0.468 1.00 76.94 193 MET A N 1
ATOM 1489 C CA . MET A 1 193 ? -7.842 7.523 0.024 1.00 76.94 193 MET A CA 1
ATOM 1490 C C . MET A 1 193 ? -8.387 7.927 -1.349 1.00 76.94 193 MET A C 1
ATOM 1492 O O . MET A 1 193 ? -8.558 7.079 -2.226 1.00 76.94 193 MET A O 1
ATOM 1496 N N . ASP A 1 194 ? -8.588 9.231 -1.552 1.00 78.81 194 ASP A N 1
ATOM 1497 C CA . ASP A 1 194 ? -8.857 9.777 -2.881 1.00 78.81 194 ASP A CA 1
ATOM 1498 C C . ASP A 1 194 ? -7.671 9.481 -3.806 1.00 78.81 194 ASP A C 1
ATOM 1500 O O . ASP A 1 194 ? -6.525 9.850 -3.524 1.00 78.81 194 ASP A O 1
ATOM 1504 N N . ILE A 1 195 ? -7.963 8.828 -4.927 1.00 75.00 195 ILE A N 1
ATOM 1505 C CA . ILE A 1 195 ? -6.978 8.423 -5.922 1.00 75.00 195 ILE A CA 1
ATOM 1506 C C . ILE A 1 195 ? -6.239 9.603 -6.556 1.00 75.00 195 ILE A C 1
A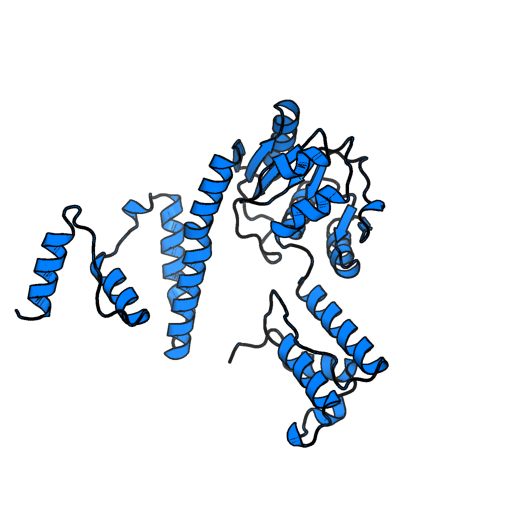TOM 1508 O O . ILE A 1 195 ? -5.132 9.437 -7.064 1.00 75.00 195 ILE A O 1
ATOM 1512 N N . LEU A 1 196 ? -6.850 10.790 -6.538 1.00 75.00 196 LEU A N 1
ATOM 1513 C CA . LEU A 1 196 ? -6.272 12.016 -7.079 1.00 75.00 196 LEU A CA 1
ATOM 1514 C C . LEU A 1 196 ? -5.240 12.645 -6.138 1.00 75.00 196 LEU A C 1
ATOM 1516 O O . LEU A 1 196 ? -4.528 13.565 -6.548 1.00 75.00 196 LEU A O 1
ATOM 1520 N N . THR A 1 197 ? -5.125 12.149 -4.902 1.00 81.69 197 THR A N 1
ATOM 1521 C CA . THR A 1 197 ? -4.102 12.597 -3.954 1.00 81.69 197 THR A CA 1
ATOM 1522 C C . THR A 1 197 ? -2.713 12.375 -4.562 1.00 81.69 197 THR A C 1
ATOM 1524 O O . THR A 1 197 ? -2.374 11.237 -4.888 1.00 81.69 197 THR A O 1
ATOM 1527 N N . PRO A 1 198 ? -1.872 13.417 -4.708 1.00 85.56 198 PRO A N 1
ATOM 1528 C CA . PRO A 1 198 ? -0.536 13.254 -5.269 1.00 85.56 198 PRO A CA 1
ATOM 1529 C C . PRO A 1 198 ? 0.319 12.306 -4.420 1.00 85.56 198 PRO A C 1
ATOM 1531 O O . PRO A 1 198 ? 0.501 12.528 -3.222 1.00 85.56 198 PRO A O 1
ATOM 1534 N N . ILE A 1 199 ? 0.879 11.272 -5.050 1.00 92.62 199 ILE A N 1
ATOM 1535 C CA . ILE A 1 199 ? 1.773 10.302 -4.404 1.00 92.62 199 ILE A CA 1
ATOM 1536 C C . ILE A 1 199 ? 3.188 10.522 -4.940 1.00 92.62 199 ILE A C 1
ATOM 1538 O O . ILE A 1 199 ? 3.432 10.251 -6.116 1.00 92.62 199 ILE A O 1
ATOM 1542 N N . PRO A 1 200 ? 4.142 11.003 -4.129 1.00 95.06 200 PRO A N 1
ATOM 1543 C CA . PRO A 1 200 ? 5.541 11.027 -4.528 1.00 95.06 200 PRO A CA 1
ATOM 1544 C C . PRO A 1 200 ? 6.091 9.603 -4.639 1.00 95.06 200 PRO A C 1
ATOM 1546 O O . PRO A 1 200 ? 5.761 8.751 -3.813 1.00 95.06 200 PRO A O 1
ATOM 1549 N N . PHE A 1 201 ? 6.965 9.353 -5.609 1.00 97.31 201 PHE A N 1
ATOM 1550 C CA . PHE A 1 201 ? 7.636 8.063 -5.763 1.00 97.31 201 PHE A CA 1
ATOM 1551 C C . PHE A 1 201 ? 9.150 8.210 -5.671 1.00 97.31 201 PHE A C 1
ATOM 1553 O O . PHE A 1 201 ? 9.736 9.083 -6.312 1.00 97.31 201 PHE A O 1
ATOM 1560 N N . LEU A 1 202 ? 9.777 7.306 -4.919 1.00 97.88 202 LEU A N 1
ATOM 1561 C CA . LEU A 1 202 ? 11.194 7.006 -5.074 1.00 97.88 202 LEU A CA 1
ATOM 1562 C C . LEU A 1 202 ? 11.320 5.746 -5.930 1.00 97.88 202 LEU A C 1
ATOM 1564 O O . LEU A 1 202 ? 10.659 4.742 -5.654 1.00 97.88 202 LEU A O 1
ATOM 1568 N N . ILE A 1 203 ? 12.171 5.787 -6.945 1.00 98.38 203 ILE A N 1
ATOM 1569 C CA . ILE A 1 203 ? 12.384 4.659 -7.849 1.00 98.38 203 ILE A CA 1
ATOM 1570 C C . ILE A 1 203 ? 13.836 4.198 -7.854 1.00 98.38 203 ILE A C 1
ATOM 1572 O O . ILE A 1 203 ? 14.753 4.982 -7.596 1.00 98.38 203 ILE A O 1
ATOM 1576 N N . ASP A 1 204 ? 14.027 2.928 -8.191 1.00 98.06 204 ASP A N 1
ATOM 1577 C CA . ASP A 1 204 ? 15.335 2.336 -8.453 1.00 98.06 204 ASP A CA 1
ATOM 1578 C C . ASP A 1 204 ? 15.207 1.208 -9.487 1.00 98.06 204 ASP A C 1
ATOM 1580 O O . ASP A 1 204 ? 14.123 0.655 -9.678 1.00 98.06 204 ASP A O 1
ATOM 1584 N N . GLY A 1 205 ? 16.297 0.869 -10.165 1.00 98.00 205 GLY A N 1
ATOM 1585 C CA . GLY A 1 205 ? 16.348 -0.189 -11.167 1.00 98.00 205 GLY A CA 1
ATOM 1586 C C . GLY A 1 205 ? 17.744 -0.790 -11.249 1.00 98.00 205 GLY A C 1
ATOM 1587 O O . GLY A 1 205 ? 18.738 -0.076 -11.125 1.00 98.00 205 GLY A O 1
ATOM 1588 N N . ASN A 1 206 ? 17.818 -2.095 -11.505 1.00 98.00 206 ASN A N 1
ATOM 1589 C CA . ASN A 1 206 ? 19.074 -2.848 -11.507 1.00 98.00 206 ASN A CA 1
ATOM 1590 C C . ASN A 1 206 ? 20.049 -2.459 -12.636 1.00 98.00 206 ASN A C 1
ATOM 1592 O O . ASN A 1 206 ? 21.218 -2.830 -12.609 1.00 98.00 206 ASN A O 1
ATOM 1596 N N . ASN A 1 207 ? 19.577 -1.719 -13.640 1.00 97.25 207 ASN A N 1
ATOM 1597 C CA . ASN A 1 207 ? 20.389 -1.084 -14.673 1.00 97.25 207 ASN A CA 1
ATOM 1598 C C . ASN A 1 207 ? 19.684 0.177 -15.207 1.00 97.25 207 ASN A C 1
ATOM 1600 O O . ASN A 1 207 ? 18.507 0.417 -14.925 1.00 97.25 207 ASN A O 1
ATOM 1604 N N . ASP A 1 208 ? 20.390 0.987 -15.998 1.00 97.62 208 ASP A N 1
ATOM 1605 C CA . ASP A 1 208 ? 19.873 2.282 -16.462 1.00 97.62 208 ASP A CA 1
ATOM 1606 C C . ASP A 1 208 ? 18.694 2.166 -17.440 1.00 97.62 208 ASP A C 1
ATOM 1608 O O . ASP A 1 208 ? 17.810 3.024 -17.441 1.00 97.62 208 ASP A O 1
ATOM 1612 N N . VAL A 1 209 ? 18.622 1.082 -18.221 1.00 97.44 209 VAL A N 1
ATOM 1613 C CA . VAL A 1 209 ? 17.491 0.827 -19.129 1.00 97.44 209 VAL A CA 1
ATOM 1614 C C . VAL A 1 209 ? 16.219 0.563 -18.326 1.00 97.44 209 VAL A C 1
ATOM 1616 O O . VAL A 1 209 ? 15.180 1.171 -18.585 1.00 97.44 209 VAL A O 1
ATOM 1619 N N . VAL A 1 210 ?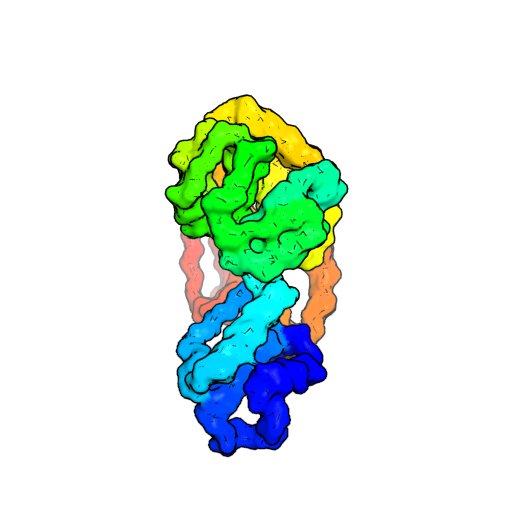 16.300 -0.313 -17.323 1.00 98.00 210 VAL A N 1
ATOM 1620 C CA . VAL A 1 210 ? 15.185 -0.626 -16.420 1.00 98.00 210 VAL A CA 1
ATOM 1621 C C . VAL A 1 210 ? 14.776 0.616 -15.634 1.00 98.00 210 VAL A C 1
ATOM 1623 O O . VAL A 1 210 ? 13.598 0.966 -15.608 1.00 98.00 210 VAL A O 1
ATOM 1626 N N . LYS A 1 211 ? 15.744 1.348 -15.076 1.00 98.12 211 LYS A N 1
ATOM 1627 C CA . LYS A 1 211 ? 15.506 2.592 -14.334 1.00 98.12 211 LYS A CA 1
ATOM 1628 C C . LYS A 1 211 ? 14.757 3.634 -15.170 1.00 98.12 211 LYS A C 1
ATOM 1630 O O . LYS A 1 211 ? 13.780 4.197 -14.688 1.00 98.12 211 LYS A O 1
ATOM 1635 N N . SER A 1 212 ? 15.146 3.837 -16.431 1.00 98.00 212 SER A N 1
ATOM 1636 C CA . SER A 1 212 ? 14.469 4.771 -17.344 1.00 98.00 212 SER A CA 1
ATOM 1637 C C . SER A 1 212 ? 13.016 4.366 -17.640 1.00 98.00 212 SER A C 1
ATOM 1639 O O . SER A 1 212 ? 12.116 5.214 -17.665 1.00 98.00 212 SER A O 1
ATOM 1641 N N . LYS A 1 213 ? 12.751 3.063 -17.802 1.00 98.12 213 LYS A N 1
ATOM 1642 C CA . LYS A 1 213 ? 11.387 2.542 -17.983 1.00 98.12 213 LYS A CA 1
ATOM 1643 C C . LYS A 1 213 ? 10.529 2.733 -16.727 1.00 98.12 213 LYS A C 1
ATOM 1645 O O . LYS A 1 213 ? 9.394 3.192 -16.834 1.00 98.12 213 LYS A O 1
ATOM 1650 N N . ILE A 1 214 ? 11.080 2.459 -15.542 1.00 98.31 214 ILE A N 1
ATOM 1651 C CA . ILE A 1 214 ? 10.394 2.681 -14.257 1.00 98.31 214 ILE A CA 1
ATOM 1652 C C . ILE A 1 214 ? 10.112 4.170 -14.045 1.00 98.31 214 ILE A C 1
ATOM 1654 O O . ILE A 1 214 ? 9.023 4.532 -13.611 1.00 98.31 214 ILE A O 1
ATOM 1658 N N . GLU A 1 215 ? 11.056 5.045 -14.388 1.00 98.25 215 GLU A N 1
ATOM 1659 C CA . GLU A 1 215 ? 10.871 6.495 -14.305 1.00 98.25 215 GLU A CA 1
ATOM 1660 C C . GLU A 1 215 ? 9.742 6.979 -15.214 1.00 98.25 215 GLU A C 1
ATOM 1662 O O . GLU A 1 215 ? 8.915 7.788 -14.793 1.00 98.25 215 GLU A O 1
ATOM 1667 N N . THR A 1 216 ? 9.668 6.446 -16.434 1.00 97.94 216 THR A N 1
ATOM 1668 C CA . THR A 1 216 ? 8.584 6.738 -17.380 1.00 97.94 216 THR A CA 1
ATOM 1669 C C . THR A 1 216 ? 7.230 6.313 -16.810 1.00 97.94 216 THR A C 1
ATOM 1671 O O . THR A 1 216 ? 6.287 7.108 -16.808 1.00 97.94 216 THR A O 1
ATOM 1674 N N . LEU A 1 217 ? 7.145 5.100 -16.251 1.00 97.88 217 LEU A N 1
ATOM 1675 C CA . LEU A 1 217 ? 5.941 4.619 -15.573 1.00 97.88 217 LEU A CA 1
ATOM 1676 C C . LEU A 1 217 ? 5.565 5.525 -14.393 1.00 97.88 217 LEU A C 1
ATOM 1678 O O . LEU A 1 217 ? 4.438 6.009 -14.324 1.00 97.88 217 LEU A O 1
ATOM 1682 N N . ALA A 1 218 ? 6.498 5.804 -13.484 1.00 97.69 218 ALA A N 1
ATOM 1683 C CA . ALA A 1 218 ? 6.242 6.605 -12.291 1.00 97.69 218 ALA A CA 1
ATOM 1684 C C . ALA A 1 218 ? 5.790 8.033 -12.640 1.00 97.69 218 ALA A C 1
ATOM 1686 O O . ALA A 1 218 ? 4.857 8.550 -12.026 1.00 97.69 218 ALA A O 1
ATOM 1687 N N . LYS A 1 219 ? 6.388 8.658 -13.665 1.00 97.25 219 LYS A N 1
ATOM 1688 C CA . LYS A 1 219 ? 6.007 10.004 -14.131 1.00 97.25 219 LYS A CA 1
ATOM 1689 C C . LYS A 1 219 ? 4.619 10.051 -14.768 1.00 97.25 219 LYS A C 1
ATOM 1691 O O . LYS A 1 219 ? 3.990 11.104 -14.772 1.00 97.25 219 LYS A O 1
ATOM 1696 N N . SER A 1 220 ? 4.116 8.929 -15.281 1.00 96.31 220 SER A N 1
ATOM 1697 C CA . SER A 1 220 ? 2.747 8.862 -15.810 1.00 96.31 220 SER A CA 1
ATOM 1698 C C . SER A 1 220 ? 1.674 8.922 -14.710 1.00 96.31 220 SER A C 1
ATOM 1700 O O . SER A 1 220 ? 0.551 9.363 -14.962 1.00 96.31 220 SER A O 1
ATOM 1702 N N . ILE A 1 221 ? 2.022 8.517 -13.482 1.00 94.94 221 ILE A N 1
ATOM 1703 C CA . ILE A 1 221 ? 1.106 8.463 -12.333 1.00 94.94 221 ILE A CA 1
ATOM 1704 C C . ILE A 1 221 ? 1.404 9.509 -11.252 1.00 94.94 221 ILE A C 1
ATOM 1706 O O . ILE A 1 221 ? 0.579 9.712 -10.364 1.00 94.94 221 ILE A O 1
ATOM 1710 N N . SER A 1 222 ? 2.548 10.196 -11.319 1.00 95.44 222 SER A N 1
ATOM 1711 C CA . SER A 1 222 ? 2.960 11.198 -10.336 1.00 95.44 222 SER A CA 1
ATOM 1712 C C . SER A 1 222 ? 3.757 12.338 -10.954 1.00 95.44 222 SER A C 1
ATOM 1714 O O . SER A 1 222 ? 4.587 12.147 -11.836 1.00 95.44 222 SER A O 1
ATOM 1716 N N . ASN A 1 223 ? 3.555 13.540 -10.418 1.00 92.69 223 ASN A N 1
ATOM 1717 C CA . ASN A 1 223 ? 4.352 14.719 -10.742 1.00 92.69 223 ASN A CA 1
ATOM 1718 C C . ASN A 1 223 ? 5.656 14.814 -9.929 1.00 92.69 223 ASN A C 1
ATOM 1720 O O . ASN A 1 223 ? 6.487 15.672 -10.223 1.00 92.69 223 ASN A O 1
ATOM 1724 N N . LYS A 1 224 ? 5.846 13.965 -8.911 1.00 95.31 224 LYS A N 1
ATOM 1725 C CA . LYS A 1 224 ? 7.028 13.973 -8.045 1.00 95.31 224 LYS A CA 1
ATOM 1726 C C . LYS A 1 224 ? 7.662 12.589 -8.019 1.00 95.31 224 LYS A C 1
ATOM 1728 O O . LYS A 1 224 ? 7.277 11.726 -7.234 1.00 95.31 224 LYS A O 1
ATOM 1733 N N . VAL A 1 225 ? 8.654 12.409 -8.881 1.00 97.50 225 VAL A N 1
ATOM 1734 C CA . VAL A 1 225 ? 9.419 11.169 -9.019 1.00 97.50 225 VAL A CA 1
ATOM 1735 C C . VAL A 1 225 ? 10.886 11.478 -8.800 1.00 97.50 225 VAL A C 1
ATOM 1737 O O . VAL A 1 225 ? 11.419 12.416 -9.391 1.00 97.50 225 VAL A O 1
ATOM 1740 N N . GLU A 1 226 ? 11.534 10.687 -7.957 1.00 97.31 226 GLU A N 1
ATOM 1741 C CA . GLU A 1 226 ? 12.946 10.835 -7.644 1.00 97.31 226 GLU A CA 1
ATOM 1742 C C . GLU A 1 226 ? 13.663 9.491 -7.760 1.00 97.31 226 GLU A C 1
ATOM 1744 O O . GLU A 1 226 ? 13.161 8.456 -7.324 1.00 97.31 226 GLU A O 1
ATOM 1749 N N . VAL A 1 227 ? 14.861 9.505 -8.342 1.00 97.31 227 VAL A N 1
ATOM 1750 C CA . VAL A 1 227 ? 15.729 8.326 -8.395 1.00 97.31 227 VAL A CA 1
ATOM 1751 C C . VAL A 1 227 ? 16.502 8.203 -7.081 1.00 97.31 227 VAL A C 1
ATOM 1753 O O . VAL A 1 227 ? 17.022 9.186 -6.531 1.00 97.31 227 VAL A O 1
ATOM 1756 N N . GLY A 1 228 ? 16.589 6.981 -6.567 1.00 95.69 228 GLY A N 1
ATOM 1757 C CA . GLY A 1 228 ? 17.361 6.651 -5.380 1.00 95.69 228 GLY A CA 1
ATOM 1758 C C . GLY A 1 228 ? 18.009 5.278 -5.460 1.00 95.69 228 GLY A C 1
ATOM 1759 O O . GLY A 1 228 ? 18.042 4.658 -6.512 1.00 95.69 228 GLY A O 1
ATOM 1760 N N . ASN A 1 229 ? 18.543 4.850 -4.323 1.00 95.56 229 ASN A N 1
ATOM 1761 C CA . ASN A 1 229 ? 19.069 3.514 -4.078 1.00 95.56 229 ASN A CA 1
ATOM 1762 C C . ASN A 1 229 ? 18.520 2.994 -2.738 1.00 95.56 229 ASN A C 1
ATOM 1764 O O . ASN A 1 229 ? 17.788 3.712 -2.047 1.00 95.56 229 ASN A O 1
ATOM 1768 N N . ASP A 1 230 ? 18.890 1.775 -2.349 1.00 93.56 230 ASP A N 1
ATOM 1769 C CA . ASP A 1 230 ? 18.482 1.162 -1.077 1.00 93.56 230 ASP A CA 1
ATOM 1770 C C . ASP A 1 230 ? 18.775 2.042 0.149 1.00 93.56 230 ASP A C 1
ATOM 1772 O O . ASP A 1 230 ? 17.895 2.239 0.985 1.00 93.56 230 ASP A O 1
ATOM 1776 N N . ASP A 1 231 ? 19.966 2.643 0.231 1.00 93.44 231 ASP A N 1
ATOM 1777 C CA . ASP A 1 231 ? 20.355 3.514 1.350 1.00 93.44 231 ASP A CA 1
ATOM 1778 C C . ASP A 1 231 ? 19.471 4.770 1.443 1.00 93.44 231 ASP A C 1
ATOM 1780 O O . ASP A 1 231 ? 18.912 5.084 2.499 1.00 93.44 231 ASP A O 1
ATOM 1784 N N . LYS A 1 232 ? 19.277 5.473 0.322 1.00 94.06 232 LYS A N 1
ATOM 1785 C CA . LYS A 1 232 ? 18.410 6.655 0.260 1.00 94.06 232 LYS A CA 1
ATOM 1786 C C . LYS A 1 232 ? 16.959 6.295 0.564 1.00 94.06 232 LYS A C 1
ATOM 1788 O O . LYS A 1 232 ? 16.291 7.039 1.281 1.00 94.06 232 LYS A O 1
ATOM 1793 N N . ARG A 1 233 ? 16.477 5.156 0.056 1.00 94.81 233 ARG A N 1
ATOM 1794 C CA . ARG A 1 233 ? 15.119 4.661 0.310 1.00 94.81 233 ARG A CA 1
ATOM 1795 C C . ARG A 1 233 ? 14.909 4.344 1.783 1.00 94.81 233 ARG A C 1
ATOM 1797 O O . ARG A 1 233 ? 13.913 4.791 2.341 1.00 94.81 233 ARG A O 1
ATOM 1804 N N . LEU A 1 234 ? 15.863 3.674 2.426 1.00 85.62 234 LEU A N 1
ATOM 1805 C CA . LEU A 1 234 ? 15.796 3.346 3.848 1.00 85.62 234 LEU A CA 1
ATOM 1806 C C . LEU A 1 234 ? 15.788 4.609 4.723 1.00 85.62 234 LEU A C 1
ATOM 1808 O O . LEU A 1 234 ? 14.973 4.727 5.642 1.00 85.62 234 LEU A O 1
ATOM 1812 N N . LYS A 1 235 ? 16.643 5.591 4.411 1.00 86.50 235 LYS A N 1
ATOM 1813 C CA . LYS A 1 235 ? 16.676 6.894 5.101 1.00 86.50 235 LYS A CA 1
ATOM 1814 C C . LYS A 1 235 ? 15.367 7.660 4.931 1.00 86.50 235 LYS A C 1
ATOM 1816 O O . LYS A 1 235 ? 14.822 8.176 5.904 1.00 86.50 235 LYS A O 1
ATOM 1821 N N . LEU A 1 236 ? 14.836 7.696 3.710 1.00 87.50 236 LEU A N 1
ATOM 1822 C CA . LEU A 1 236 ? 13.560 8.342 3.419 1.00 87.50 236 LEU A CA 1
ATOM 1823 C C . LEU A 1 236 ? 12.389 7.633 4.109 1.00 87.50 236 LEU A C 1
ATOM 1825 O O . LEU A 1 236 ? 11.521 8.296 4.668 1.00 87.50 236 LEU A O 1
ATOM 1829 N N . HIS A 1 237 ? 12.375 6.299 4.108 1.00 79.38 237 HIS A N 1
ATOM 1830 C CA . HIS A 1 237 ? 11.383 5.500 4.822 1.00 79.38 237 HIS A CA 1
ATOM 1831 C C . HIS A 1 237 ? 11.428 5.786 6.326 1.00 79.38 237 HIS A C 1
ATOM 1833 O O . HIS A 1 237 ? 10.393 6.041 6.935 1.00 79.38 237 HIS A O 1
ATOM 1839 N N . THR A 1 238 ? 12.630 5.860 6.902 1.00 75.75 238 THR A N 1
ATOM 1840 C CA . THR A 1 238 ? 12.830 6.247 8.304 1.00 75.75 238 THR A CA 1
ATOM 1841 C C . THR A 1 238 ? 12.260 7.638 8.577 1.00 75.75 238 THR A C 1
ATOM 1843 O O . THR A 1 238 ? 11.474 7.805 9.503 1.00 75.75 238 THR A O 1
ATOM 1846 N N . ALA A 1 239 ? 12.576 8.631 7.741 1.00 79.69 239 ALA A N 1
ATOM 1847 C CA . ALA A 1 239 ? 12.027 9.979 7.878 1.00 79.69 239 ALA A CA 1
ATOM 1848 C C . ALA A 1 239 ? 10.488 10.006 7.768 1.00 79.69 239 ALA A C 1
ATOM 1850 O O . ALA A 1 239 ? 9.828 10.728 8.515 1.00 79.69 239 ALA A O 1
ATOM 1851 N N . ALA A 1 240 ? 9.904 9.184 6.890 1.00 76.88 240 ALA A N 1
ATOM 1852 C CA . ALA A 1 240 ? 8.456 9.066 6.735 1.00 76.88 240 ALA A CA 1
ATOM 1853 C C . ALA A 1 240 ? 7.766 8.482 7.983 1.00 76.88 240 ALA A C 1
ATOM 1855 O O . ALA A 1 240 ? 6.663 8.912 8.319 1.00 76.88 240 ALA A O 1
ATOM 1856 N N . ILE A 1 241 ? 8.417 7.566 8.713 1.00 70.62 241 ILE A N 1
ATOM 1857 C CA . ILE A 1 241 ? 7.906 7.051 9.997 1.00 70.62 241 ILE A CA 1
ATOM 1858 C C . ILE A 1 241 ? 7.738 8.198 11.004 1.00 70.62 241 ILE A C 1
ATOM 1860 O O . ILE A 1 241 ? 6.694 8.292 11.649 1.00 70.62 241 ILE A O 1
ATOM 1864 N N . PHE A 1 242 ? 8.716 9.105 11.101 1.00 72.50 242 PHE A N 1
ATOM 1865 C CA . PHE A 1 242 ? 8.608 10.285 11.966 1.00 72.50 242 PHE A CA 1
ATOM 1866 C C . PHE A 1 242 ? 7.531 11.255 11.480 1.00 72.50 242 PHE A C 1
ATOM 1868 O O . PHE A 1 242 ? 6.710 11.702 12.273 1.00 72.50 242 PHE A O 1
ATOM 1875 N N . ALA A 1 243 ? 7.518 11.565 10.182 1.00 78.06 243 ALA A N 1
ATOM 1876 C CA . ALA A 1 243 ? 6.610 12.556 9.611 1.00 78.06 243 ALA A CA 1
ATOM 1877 C C . ALA A 1 243 ? 5.138 12.105 9.582 1.00 78.06 243 ALA A C 1
ATOM 1879 O O . ALA A 1 243 ? 4.251 12.951 9.518 1.00 78.06 243 ALA A O 1
ATOM 1880 N N . CYS A 1 244 ? 4.872 10.794 9.610 1.00 74.94 244 CYS A N 1
ATOM 1881 C CA . CYS A 1 244 ? 3.524 10.244 9.487 1.00 74.94 244 CYS A CA 1
ATOM 1882 C C . CYS A 1 244 ? 3.138 9.345 10.666 1.00 74.94 244 CYS A C 1
ATOM 1884 O O . CYS A 1 244 ? 2.209 9.668 11.402 1.00 74.94 244 CYS A O 1
ATOM 1886 N N . ASN A 1 245 ? 3.834 8.225 10.880 1.00 67.69 245 ASN A N 1
ATOM 1887 C CA . ASN A 1 245 ? 3.400 7.209 11.846 1.00 67.69 245 ASN A CA 1
ATOM 1888 C C . ASN A 1 245 ? 3.426 7.733 13.288 1.00 67.69 245 ASN A C 1
ATOM 1890 O O . ASN A 1 245 ? 2.463 7.536 14.027 1.00 67.69 245 ASN A O 1
ATOM 1894 N N . PHE A 1 246 ? 4.500 8.419 13.685 1.00 66.94 246 PHE A N 1
ATOM 1895 C CA . PHE A 1 246 ? 4.610 8.977 15.036 1.00 66.94 246 PHE A CA 1
ATOM 1896 C C . PHE A 1 246 ? 3.641 10.132 15.258 1.00 66.94 246 PHE A C 1
ATOM 1898 O O . PHE A 1 246 ? 3.014 10.210 16.309 1.00 66.94 246 PHE A O 1
ATOM 1905 N N . VAL A 1 247 ? 3.456 10.983 14.251 1.00 78.88 247 VAL A N 1
ATOM 1906 C CA . VAL A 1 247 ? 2.473 12.070 14.296 1.00 78.88 247 VAL A CA 1
ATOM 1907 C C . VAL A 1 247 ? 1.050 11.516 14.452 1.00 78.88 247 VAL A C 1
ATOM 1909 O O . VAL A 1 247 ? 0.321 11.955 15.336 1.00 78.88 247 VAL A O 1
ATOM 1912 N N . ASN A 1 248 ? 0.684 10.473 13.700 1.00 71.31 248 ASN A N 1
ATOM 1913 C CA . ASN A 1 248 ? -0.602 9.786 13.863 1.00 71.31 248 ASN A CA 1
ATOM 1914 C C . ASN A 1 248 ? -0.766 9.178 15.261 1.00 71.31 248 ASN A C 1
ATOM 1916 O O . ASN A 1 248 ? -1.853 9.234 15.833 1.00 71.31 248 ASN A O 1
ATOM 1920 N N . TYR A 1 249 ? 0.304 8.617 15.832 1.00 64.44 249 TYR A N 1
ATOM 1921 C CA . TYR A 1 249 ? 0.274 8.123 17.207 1.00 64.44 249 TYR A CA 1
ATOM 1922 C C . TYR A 1 249 ? 0.043 9.261 18.215 1.00 64.44 249 TYR A C 1
ATOM 1924 O O . TYR A 1 249 ? -0.746 9.094 19.140 1.00 64.44 249 TYR A O 1
ATOM 1932 N N . MET A 1 250 ? 0.642 10.440 18.014 1.00 74.50 250 MET A N 1
ATOM 1933 C CA . MET A 1 250 ? 0.359 11.619 18.845 1.00 74.50 250 MET A CA 1
ATOM 1934 C C . MET A 1 250 ? -1.105 12.065 18.731 1.00 74.50 250 MET A C 1
ATOM 1936 O O . MET A 1 250 ? -1.723 12.375 19.748 1.00 74.50 250 MET A O 1
ATOM 1940 N N . TYR A 1 251 ? -1.692 12.037 17.530 1.00 81.19 251 TYR A N 1
ATOM 1941 C CA . TYR A 1 251 ? -3.121 12.316 17.352 1.00 81.19 251 TYR A CA 1
ATOM 1942 C C . TYR A 1 251 ? -3.998 11.300 18.088 1.00 81.19 251 TYR A C 1
ATOM 1944 O O . TYR A 1 251 ? -4.950 11.696 18.753 1.00 81.19 251 TYR A O 1
ATOM 1952 N N . LEU A 1 252 ? -3.646 10.010 18.050 1.00 67.56 252 LEU A N 1
ATOM 1953 C CA . LEU A 1 252 ? -4.351 8.965 18.795 1.00 67.56 252 LEU A CA 1
ATOM 1954 C C . LEU A 1 252 ? -4.286 9.182 20.314 1.00 67.56 252 LEU A C 1
ATOM 1956 O O . LEU A 1 252 ? -5.294 9.005 20.998 1.00 67.56 252 LEU A O 1
ATOM 1960 N N . GLN A 1 253 ? -3.127 9.583 20.846 1.00 69.44 253 GLN A N 1
ATOM 1961 C CA . GLN A 1 253 ? -2.992 9.910 22.269 1.00 69.44 253 GLN A CA 1
ATOM 1962 C C . GLN A 1 253 ? -3.832 11.136 22.639 1.00 69.44 253 GLN A C 1
ATOM 1964 O O . GLN A 1 253 ? -4.544 11.118 23.641 1.00 69.44 253 GLN A O 1
ATOM 1969 N N . SER A 1 254 ? -3.817 12.172 21.797 1.00 73.56 254 SER A N 1
ATOM 1970 C CA . SER A 1 254 ? -4.652 13.359 21.991 1.00 73.56 254 SER A CA 1
ATOM 1971 C C . SER A 1 254 ? -6.145 13.019 21.960 1.00 73.56 254 SER A C 1
ATOM 1973 O O . SER A 1 254 ? -6.890 13.510 22.801 1.00 73.56 254 SER A O 1
ATOM 1975 N N . ALA A 1 255 ? -6.580 12.157 21.037 1.00 73.62 255 ALA A N 1
ATOM 1976 C CA . ALA A 1 255 ? -7.965 11.699 20.954 1.00 73.62 255 ALA A CA 1
ATOM 1977 C C . ALA A 1 255 ? -8.371 10.880 22.188 1.00 73.62 255 ALA A C 1
ATOM 1979 O O . ALA A 1 255 ? -9.422 11.139 22.764 1.00 73.62 255 ALA A O 1
ATOM 1980 N N . SER A 1 256 ? -7.510 9.963 22.643 1.00 61.81 256 SER A N 1
ATOM 1981 C CA . SER A 1 256 ? -7.740 9.172 23.865 1.00 61.81 256 SER A CA 1
ATOM 1982 C C . SER A 1 256 ? -7.891 10.060 25.106 1.00 61.81 256 SER A C 1
ATOM 1984 O O . SER A 1 256 ? -8.748 9.813 25.951 1.00 61.81 256 SER A O 1
ATOM 1986 N N . PHE A 1 257 ? -7.078 11.116 25.214 1.00 70.25 257 PHE A N 1
ATOM 1987 C CA . PHE A 1 257 ? -7.179 12.086 26.305 1.00 70.25 257 PHE A CA 1
ATOM 1988 C C . PHE A 1 257 ? -8.486 12.887 26.249 1.00 70.25 257 PHE A C 1
ATOM 1990 O O . PHE A 1 257 ? -9.141 13.066 27.277 1.00 70.25 257 PHE A O 1
ATOM 1997 N N . CYS A 1 258 ? -8.872 13.351 25.055 1.00 78.88 258 CYS A N 1
ATOM 1998 C CA . CYS A 1 258 ? -10.145 14.028 24.828 1.00 78.88 258 CYS A CA 1
ATOM 1999 C C . CYS A 1 258 ? -11.329 13.128 25.214 1.00 78.88 258 CYS A C 1
ATOM 2001 O O . CYS A 1 258 ? -12.183 13.569 25.977 1.00 78.88 258 CYS A O 1
ATOM 2003 N N . GLU A 1 259 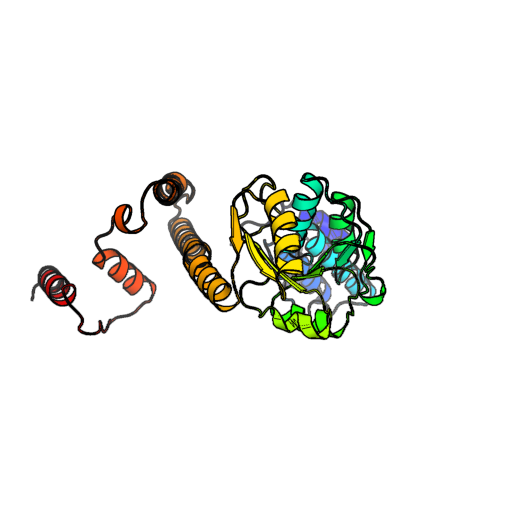? -11.333 11.858 24.790 1.00 79.19 259 GLU A N 1
ATOM 2004 C CA . GLU A 1 259 ? -12.372 10.875 25.136 1.00 79.19 259 GLU A CA 1
ATOM 2005 C C . GLU A 1 259 ? -12.476 10.671 26.654 1.00 79.19 259 GLU A C 1
ATOM 2007 O O . GLU A 1 259 ? -13.565 10.762 27.216 1.00 79.19 259 GLU A O 1
ATOM 2012 N N . ALA A 1 260 ? -11.344 10.472 27.337 1.00 67.19 260 ALA A N 1
ATOM 2013 C CA . ALA A 1 260 ? -11.307 10.300 28.791 1.00 67.19 260 ALA A CA 1
ATOM 2014 C C . ALA A 1 260 ? -11.755 11.549 29.573 1.00 67.19 260 ALA A C 1
ATOM 2016 O O . ALA A 1 260 ? -12.125 11.439 30.740 1.00 67.19 260 ALA A O 1
ATOM 2017 N N . SER A 1 261 ? -11.707 12.722 28.938 1.00 82.81 261 SER A N 1
ATOM 2018 C CA . SER A 1 261 ? -12.071 14.012 29.532 1.00 82.81 261 SER A CA 1
ATOM 2019 C C . SER A 1 261 ? -13.423 14.542 29.040 1.00 82.81 261 SER A C 1
ATOM 2021 O O . SER A 1 261 ? -13.750 15.687 29.335 1.00 82.81 261 SER A O 1
ATOM 2023 N N . GLU A 1 262 ? -14.181 13.750 28.271 1.00 92.44 262 GLU A N 1
ATOM 2024 C CA . GLU A 1 262 ? -15.457 14.152 27.654 1.00 92.44 262 GLU A CA 1
ATOM 2025 C C . GLU A 1 262 ? -15.346 15.405 26.753 1.00 92.44 262 GLU A C 1
ATOM 2027 O O . GLU A 1 262 ? -16.268 16.212 26.642 1.00 92.44 262 GLU A O 1
ATOM 2032 N N . ILE A 1 263 ? -14.201 15.577 26.086 1.00 90.56 263 ILE A N 1
ATOM 2033 C CA . ILE A 1 263 ? -13.932 16.669 25.142 1.00 90.56 263 ILE A CA 1
ATOM 2034 C C . ILE A 1 263 ? -14.086 16.143 23.713 1.00 90.56 263 ILE A C 1
ATOM 2036 O O . ILE A 1 263 ? -13.521 15.109 23.359 1.00 90.56 263 ILE A O 1
ATOM 2040 N N . ASP A 1 264 ? -14.791 16.885 22.857 1.00 92.38 264 ASP A N 1
ATOM 2041 C CA . ASP A 1 264 ? -14.856 16.571 21.429 1.00 92.38 264 ASP A CA 1
ATOM 2042 C C . ASP A 1 264 ? -13.499 16.832 20.748 1.00 92.38 264 ASP A C 1
ATOM 2044 O O . ASP A 1 264 ? -13.025 17.969 20.669 1.00 92.38 264 ASP A O 1
ATOM 2048 N N . PHE A 1 265 ? -12.879 15.769 20.227 1.00 89.94 265 PHE A N 1
ATOM 2049 C CA . PHE A 1 265 ? -11.604 15.837 19.510 1.00 89.94 265 PHE A CA 1
ATOM 2050 C C . PHE A 1 265 ? -11.675 16.712 18.247 1.00 89.94 265 PHE A C 1
ATOM 2052 O O . PHE A 1 265 ? -10.656 17.277 17.843 1.00 89.94 265 PHE A O 1
ATOM 2059 N N . SER A 1 266 ? -12.862 16.887 17.648 1.00 93.94 266 SER A N 1
ATOM 2060 C CA . SER A 1 266 ? -13.047 17.710 16.443 1.00 93.94 266 SER A CA 1
ATOM 2061 C C . SER A 1 266 ? -12.611 19.170 16.641 1.00 93.94 266 SER A C 1
ATOM 2063 O O . SER A 1 266 ? -12.167 19.822 15.695 1.00 93.94 266 SER A O 1
ATOM 2065 N N . LEU A 1 267 ? -12.623 19.658 17.888 1.00 91.75 267 LEU A N 1
ATOM 2066 C CA . LEU A 1 267 ? -12.156 20.996 18.257 1.00 91.75 267 LEU A CA 1
ATOM 2067 C C . LEU A 1 267 ? -10.663 21.215 17.958 1.00 91.75 267 LEU A C 1
ATOM 2069 O O . LEU A 1 267 ? -10.232 22.355 17.787 1.00 91.75 267 LEU A O 1
ATOM 2073 N N . LEU A 1 268 ? -9.868 20.143 17.873 1.00 89.56 268 LEU A N 1
ATOM 2074 C CA . LEU A 1 268 ? -8.436 20.212 17.571 1.00 89.56 268 LEU A CA 1
ATOM 2075 C C . LEU A 1 268 ? -8.135 20.194 16.065 1.00 89.56 268 LEU A C 1
ATOM 2077 O O . LEU A 1 268 ? -6.994 20.452 15.676 1.00 89.56 268 LEU A O 1
ATOM 2081 N N . GLN A 1 269 ? -9.130 19.934 15.210 1.00 91.62 269 GLN A N 1
ATOM 2082 C CA . GLN A 1 269 ? -8.934 19.750 13.770 1.00 91.62 269 GLN A CA 1
ATOM 2083 C C . GLN A 1 269 ? -8.271 20.971 13.115 1.00 91.62 269 GLN A C 1
ATOM 2085 O O . GLN A 1 269 ? -7.281 20.825 12.401 1.00 91.62 269 GLN A O 1
ATOM 2090 N N . ALA A 1 270 ? -8.745 22.182 13.430 1.00 87.94 270 ALA A N 1
ATOM 2091 C CA . ALA A 1 270 ? -8.187 23.420 12.885 1.00 87.94 270 ALA A CA 1
ATOM 2092 C C . ALA A 1 270 ? -6.706 23.621 13.266 1.00 87.94 270 ALA A C 1
ATOM 2094 O O . ALA A 1 270 ? -5.910 24.089 12.454 1.00 87.94 270 ALA A O 1
ATOM 2095 N N . LEU A 1 271 ? -6.311 23.227 14.484 1.00 84.19 271 LEU A N 1
ATOM 2096 C CA . LEU A 1 271 ? -4.922 23.311 14.947 1.00 84.19 271 LEU A CA 1
ATOM 2097 C C . LEU A 1 271 ? -4.022 22.305 14.215 1.00 84.19 271 LEU A C 1
ATOM 2099 O O . LEU A 1 271 ? -2.898 22.638 13.826 1.00 84.19 271 LEU A O 1
ATOM 2103 N N . ILE A 1 272 ? -4.514 21.077 14.033 1.00 88.44 272 ILE A N 1
ATOM 2104 C CA . ILE A 1 272 ? -3.812 20.008 13.312 1.00 88.44 272 ILE A CA 1
ATOM 2105 C C . ILE A 1 272 ? -3.581 20.424 11.854 1.00 88.44 272 ILE A C 1
ATOM 2107 O O . ILE A 1 272 ? -2.453 20.348 11.357 1.00 88.44 272 ILE A O 1
ATOM 2111 N N . GLU A 1 273 ? -4.630 20.910 11.189 1.00 90.75 273 GLU A N 1
ATOM 2112 C CA . GLU A 1 273 ? -4.583 21.351 9.796 1.00 90.75 273 GLU A CA 1
ATOM 2113 C C . GLU A 1 273 ? -3.647 22.541 9.597 1.00 90.75 273 GLU A C 1
ATOM 2115 O O . GLU A 1 273 ? -2.833 22.517 8.672 1.00 90.75 273 GLU A O 1
ATOM 2120 N N . GLU A 1 274 ? -3.697 23.546 10.472 1.00 85.12 274 GLU A N 1
ATOM 2121 C CA . GLU A 1 274 ? -2.804 24.706 10.406 1.00 85.12 274 GLU A CA 1
ATOM 2122 C C . GLU A 1 274 ? -1.336 24.289 10.580 1.00 85.12 274 GLU A C 1
ATOM 2124 O O . GLU A 1 274 ? -0.470 24.671 9.788 1.00 85.12 274 GLU A O 1
ATOM 2129 N N . THR A 1 275 ? -1.052 23.426 11.562 1.00 83.12 275 THR A N 1
ATOM 2130 C CA . THR A 1 275 ? 0.303 22.909 11.819 1.00 83.12 275 THR A CA 1
ATOM 2131 C C . THR A 1 275 ? 0.865 22.187 10.593 1.00 83.12 275 THR A C 1
ATOM 2133 O O . THR A 1 275 ? 2.000 22.444 10.185 1.00 83.12 275 THR A O 1
ATOM 2136 N N . ALA A 1 276 ? 0.068 21.317 9.968 1.00 88.69 276 ALA A N 1
ATOM 2137 C CA . ALA A 1 276 ? 0.473 20.598 8.764 1.00 88.69 276 ALA A CA 1
ATOM 2138 C C . ALA A 1 276 ? 0.579 21.522 7.537 1.00 88.69 276 ALA A C 1
ATOM 2140 O O . ALA A 1 276 ? 1.482 21.370 6.713 1.00 88.69 276 ALA A O 1
ATOM 2141 N N . THR A 1 277 ? -0.319 22.500 7.404 1.00 89.62 277 THR A N 1
ATOM 2142 C CA . THR A 1 277 ? -0.383 23.389 6.235 1.00 89.62 277 THR A CA 1
ATOM 2143 C C . THR A 1 277 ? 0.792 24.359 6.188 1.00 89.62 277 THR A C 1
ATOM 2145 O O . THR A 1 277 ? 1.345 24.577 5.107 1.00 89.62 277 THR A O 1
ATOM 2148 N N . ARG A 1 278 ? 1.259 24.871 7.335 1.00 86.50 278 ARG A N 1
ATOM 2149 C CA . ARG A 1 278 ? 2.433 25.763 7.388 1.00 86.50 278 ARG A CA 1
ATOM 2150 C C . ARG A 1 278 ? 3.711 25.108 6.851 1.00 86.50 278 ARG A C 1
ATOM 2152 O O . ARG A 1 278 ? 4.540 25.804 6.265 1.00 86.50 278 ARG A O 1
ATOM 2159 N N . LEU A 1 279 ? 3.837 23.779 6.947 1.00 88.56 279 LEU A N 1
ATOM 2160 C CA . LEU A 1 279 ? 4.971 23.020 6.395 1.00 88.56 279 LEU A CA 1
ATOM 2161 C C . LEU A 1 279 ? 5.050 23.046 4.861 1.00 88.56 279 LEU A C 1
ATOM 2163 O O . LEU A 1 279 ? 6.068 22.656 4.292 1.00 88.56 279 LEU A O 1
ATOM 2167 N N . ARG A 1 280 ? 4.000 23.506 4.165 1.00 87.44 280 ARG A N 1
ATOM 2168 C CA . ARG A 1 280 ? 4.036 23.680 2.704 1.00 87.44 280 ARG A CA 1
ATOM 2169 C C . ARG A 1 280 ? 4.940 24.832 2.273 1.00 87.44 280 ARG A C 1
ATOM 2171 O O . ARG A 1 280 ? 5.456 24.802 1.160 1.00 87.44 280 ARG A O 1
ATOM 2178 N N . THR A 1 281 ? 5.088 25.849 3.121 1.00 87.94 281 THR A N 1
ATOM 2179 C CA . THR A 1 281 ? 5.790 27.101 2.793 1.00 87.94 281 THR A CA 1
ATOM 2180 C C . THR A 1 281 ? 6.922 27.442 3.756 1.00 87.94 281 THR A C 1
ATOM 2182 O O . THR A 1 281 ? 7.743 28.287 3.420 1.00 87.94 281 THR A O 1
ATOM 2185 N N . HIS A 1 282 ? 6.997 26.778 4.910 1.00 85.06 282 HIS A N 1
ATOM 2186 C CA . HIS A 1 282 ? 7.995 27.034 5.946 1.00 85.06 282 HIS A CA 1
ATOM 2187 C C . HIS A 1 282 ? 8.746 25.756 6.319 1.00 85.06 282 HIS A C 1
ATOM 2189 O O . HIS A 1 282 ? 8.189 24.655 6.310 1.00 85.06 282 HIS A O 1
ATOM 2195 N N . HIS A 1 283 ? 10.009 25.901 6.708 1.00 85.06 283 HIS A N 1
ATOM 2196 C CA . HIS A 1 283 ? 10.798 24.788 7.222 1.00 85.06 283 HIS A CA 1
ATOM 2197 C C . HIS A 1 283 ? 10.295 24.376 8.626 1.00 85.06 283 HIS A C 1
ATOM 2199 O O . HIS A 1 283 ? 9.940 25.257 9.413 1.00 85.06 283 HIS A O 1
ATOM 2205 N N . PRO A 1 284 ? 10.324 23.081 9.026 1.00 79.06 284 PRO A N 1
ATOM 2206 C CA . PRO A 1 284 ? 9.879 22.637 10.357 1.00 79.06 284 PRO A CA 1
ATOM 2207 C C . PRO A 1 284 ? 10.443 23.453 11.533 1.00 79.06 284 PRO A C 1
ATOM 2209 O O . PRO A 1 284 ? 9.747 23.718 12.507 1.00 79.06 284 PRO A O 1
ATOM 2212 N N . LYS A 1 285 ? 11.696 23.909 11.415 1.00 73.88 285 LYS A N 1
ATOM 2213 C CA . LYS A 1 285 ? 12.372 24.761 12.412 1.00 73.88 285 LYS A CA 1
ATOM 2214 C C . LYS A 1 285 ? 11.706 26.133 12.611 1.00 73.88 285 LYS A C 1
ATOM 2216 O O . LYS A 1 285 ? 11.799 26.690 13.695 1.00 73.88 285 LYS A O 1
ATOM 2221 N N . GLU A 1 286 ? 11.075 26.682 11.580 1.00 74.31 286 GLU A N 1
ATOM 2222 C CA . GLU A 1 286 ? 10.473 28.026 11.580 1.00 74.31 286 GLU A CA 1
ATOM 2223 C C . GLU A 1 286 ? 9.038 28.014 12.115 1.00 74.31 286 GLU A C 1
ATOM 2225 O O . GLU A 1 286 ? 8.559 29.004 12.664 1.00 74.31 286 GLU A O 1
ATOM 2230 N N . VAL A 1 287 ? 8.343 26.885 11.956 1.00 74.00 287 VAL A N 1
ATOM 2231 C CA . VAL A 1 287 ? 6.971 26.698 12.452 1.00 74.00 287 VAL A CA 1
ATOM 2232 C C . VAL A 1 287 ? 6.926 26.130 13.860 1.00 74.00 287 VAL A C 1
ATOM 2234 O O . VAL A 1 287 ? 5.877 26.183 14.497 1.00 74.00 287 VAL A O 1
ATOM 2237 N N . PHE A 1 288 ? 8.043 25.588 14.346 1.00 64.31 288 PHE A N 1
ATOM 2238 C CA . PHE A 1 288 ? 8.155 25.058 15.693 1.00 64.31 288 PHE A CA 1
ATOM 2239 C C . PHE A 1 288 ? 7.959 26.177 16.724 1.00 64.31 288 PHE A C 1
ATOM 2241 O O . PHE A 1 288 ? 8.857 26.972 16.995 1.00 64.31 288 PHE A O 1
ATOM 2248 N N . THR A 1 289 ? 6.765 26.227 17.311 1.00 58.44 289 THR A N 1
ATOM 2249 C CA . THR A 1 289 ? 6.401 27.145 18.391 1.00 58.44 289 THR A CA 1
ATOM 2250 C C . THR A 1 289 ? 6.193 26.336 19.669 1.00 58.44 289 THR A C 1
ATOM 2252 O O . THR A 1 289 ? 5.079 25.916 19.971 1.00 58.44 289 THR A O 1
ATOM 2255 N N . GLY A 1 290 ? 7.269 26.065 20.410 1.00 54.19 290 GLY A N 1
ATOM 2256 C CA . GLY A 1 290 ? 7.181 25.385 21.701 1.00 54.19 290 GLY A CA 1
ATOM 2257 C C . GLY A 1 290 ? 8.381 25.686 22.605 1.00 54.19 290 GLY A C 1
ATOM 2258 O O . GLY A 1 290 ? 9.519 25.539 22.153 1.00 54.19 290 GLY A O 1
ATOM 2259 N N . PRO A 1 291 ? 8.173 26.076 23.879 1.00 48.34 291 PRO A N 1
ATOM 2260 C CA . PRO A 1 291 ? 9.234 26.041 24.874 1.00 48.34 291 PRO A CA 1
ATOM 2261 C C . PRO A 1 291 ? 9.517 24.564 25.154 1.00 48.34 291 PRO A C 1
ATOM 2263 O O . PRO A 1 291 ? 8.688 23.870 25.741 1.00 48.34 291 PRO A O 1
ATOM 2266 N N . ALA A 1 292 ? 10.655 24.059 24.675 1.00 48.59 292 ALA A N 1
ATOM 2267 C CA . ALA A 1 292 ? 11.016 22.638 24.695 1.00 48.59 292 ALA A CA 1
ATOM 2268 C C . ALA A 1 292 ? 10.729 21.944 26.045 1.00 48.59 292 ALA A C 1
ATOM 2270 O O . ALA A 1 292 ? 10.270 20.805 26.070 1.00 48.59 292 ALA A O 1
ATOM 2271 N N . LEU A 1 293 ? 10.903 22.668 27.155 1.00 45.91 293 LEU A N 1
ATOM 2272 C CA . LEU A 1 293 ? 10.646 22.224 28.524 1.00 45.91 293 LEU A CA 1
ATOM 2273 C C . LEU A 1 293 ? 9.223 21.680 28.750 1.00 45.91 293 LEU A C 1
ATOM 2275 O O . LEU A 1 293 ? 9.062 20.659 29.409 1.00 45.91 293 LEU A O 1
ATOM 2279 N N . GLN A 1 294 ? 8.190 22.289 28.162 1.00 45.97 294 GLN A N 1
ATOM 2280 C CA . GLN A 1 294 ? 6.803 21.867 28.389 1.00 45.97 294 GLN A CA 1
ATOM 2281 C C . GLN A 1 294 ? 6.481 20.536 27.695 1.00 45.97 294 GLN A C 1
ATOM 2283 O O . GLN A 1 294 ? 5.726 19.722 28.225 1.00 45.97 294 GLN A O 1
ATOM 2288 N N . ILE A 1 295 ? 7.090 20.296 26.530 1.00 53.56 295 ILE A N 1
ATOM 2289 C CA . ILE A 1 295 ? 6.965 19.030 25.797 1.00 53.56 295 ILE A CA 1
ATOM 2290 C C . ILE A 1 295 ? 7.644 17.913 26.595 1.00 53.56 295 ILE A C 1
ATOM 2292 O O . ILE A 1 295 ? 7.036 16.865 26.803 1.00 53.56 295 ILE A O 1
ATOM 2296 N N . TYR A 1 296 ? 8.853 18.156 27.116 1.00 53.22 296 TYR A N 1
ATOM 2297 C CA . TYR A 1 296 ? 9.547 17.193 27.977 1.00 53.22 296 TYR A CA 1
ATOM 2298 C C . TYR A 1 296 ? 8.768 16.906 29.269 1.00 53.22 296 TYR A C 1
ATOM 2300 O O . TYR A 1 296 ? 8.576 15.742 29.605 1.00 53.22 296 TYR A O 1
ATOM 2308 N N . ILE A 1 297 ? 8.233 17.930 29.945 1.00 50.53 297 ILE A N 1
ATOM 2309 C CA . ILE A 1 297 ? 7.410 17.769 31.159 1.00 50.53 297 ILE A CA 1
ATOM 2310 C C . ILE A 1 297 ? 6.156 16.928 30.892 1.00 50.53 297 ILE A C 1
ATOM 2312 O O . ILE A 1 297 ? 5.808 16.069 31.702 1.00 50.53 297 ILE A O 1
ATOM 2316 N N . ASN A 1 298 ? 5.485 17.139 29.760 1.00 51.31 298 ASN A N 1
ATOM 2317 C CA . ASN A 1 298 ? 4.276 16.390 29.426 1.00 51.31 298 ASN A CA 1
ATOM 2318 C C . ASN A 1 298 ? 4.586 14.925 29.083 1.00 51.31 298 ASN A C 1
ATOM 2320 O O . ASN A 1 298 ? 3.883 14.035 29.552 1.00 51.31 298 ASN A O 1
ATOM 2324 N N . VAL A 1 299 ? 5.681 14.658 28.362 1.00 52.62 299 VAL A N 1
ATOM 2325 C CA . VAL A 1 299 ? 6.149 13.286 28.096 1.00 52.62 299 VAL A CA 1
ATOM 2326 C C . VAL A 1 299 ? 6.559 12.573 29.392 1.00 52.62 299 VAL A C 1
ATOM 2328 O O . VAL A 1 299 ? 6.188 11.416 29.580 1.00 52.62 299 VAL A O 1
ATOM 2331 N N . MET A 1 300 ? 7.248 13.255 30.316 1.00 51.22 300 MET A N 1
ATOM 2332 C CA . MET A 1 300 ? 7.617 12.697 31.629 1.00 51.22 300 MET A CA 1
ATOM 2333 C C . MET A 1 300 ? 6.387 12.325 32.463 1.00 51.22 300 MET A C 1
ATOM 2335 O O . MET A 1 300 ? 6.306 11.213 32.985 1.00 51.22 300 MET A O 1
ATOM 2339 N N . ARG A 1 301 ? 5.394 13.224 32.532 1.00 50.09 301 ARG A N 1
ATOM 2340 C CA . ARG A 1 301 ? 4.136 12.983 33.256 1.00 50.09 301 ARG A CA 1
ATOM 2341 C C . ARG A 1 301 ? 3.326 11.834 32.659 1.00 50.09 301 ARG A C 1
ATOM 2343 O O . ARG A 1 301 ? 2.741 11.065 33.411 1.00 50.09 301 ARG A O 1
ATOM 2350 N N . TRP A 1 302 ? 3.297 11.703 31.334 1.00 47.72 302 TRP A N 1
ATOM 2351 C CA . TRP A 1 302 ? 2.573 10.621 30.659 1.00 47.72 302 TRP A CA 1
ATOM 2352 C C . TRP A 1 302 ? 3.259 9.258 30.776 1.00 47.72 302 TRP A C 1
ATOM 2354 O O . TRP A 1 302 ? 2.574 8.240 30.783 1.00 47.72 302 TRP A O 1
ATOM 2364 N N . ALA A 1 303 ? 4.588 9.224 30.884 1.00 44.78 303 ALA A N 1
ATOM 2365 C CA . ALA A 1 303 ? 5.356 7.983 30.967 1.00 44.78 303 ALA A CA 1
ATOM 2366 C C . ALA A 1 303 ? 5.633 7.505 32.407 1.00 44.78 303 ALA A C 1
ATOM 2368 O O . ALA A 1 303 ? 6.184 6.421 32.581 1.00 44.78 303 ALA A O 1
ATOM 2369 N N . GLY A 1 304 ? 5.278 8.292 33.431 1.00 49.31 304 GLY A N 1
ATOM 2370 C CA . GLY A 1 304 ? 5.561 7.965 34.836 1.00 49.31 304 GLY A CA 1
ATOM 2371 C C . GLY A 1 304 ? 7.059 7.930 35.164 1.00 49.31 304 GLY A C 1
ATOM 2372 O O . GLY A 1 304 ? 7.478 7.181 36.041 1.00 49.31 304 GLY A O 1
ATOM 2373 N N . ILE A 1 305 ? 7.871 8.688 34.423 1.00 49.41 305 ILE A N 1
ATOM 2374 C CA . ILE A 1 305 ? 9.331 8.716 34.564 1.00 49.41 305 ILE A CA 1
ATOM 2375 C C . ILE A 1 305 ? 9.704 9.841 35.533 1.00 49.41 305 ILE A C 1
ATOM 2377 O O . ILE A 1 305 ? 9.364 10.997 35.286 1.00 49.41 305 ILE A O 1
ATOM 2381 N N . GLU A 1 306 ? 10.404 9.504 36.618 1.00 46.72 306 GLU A N 1
ATOM 2382 C CA . GLU A 1 306 ? 10.782 10.464 37.668 1.00 46.72 306 GLU A CA 1
ATOM 2383 C C . GLU A 1 306 ? 12.076 11.238 37.357 1.00 46.72 306 GLU A C 1
ATOM 2385 O O . GLU A 1 306 ? 12.225 12.368 37.814 1.00 46.72 306 GLU A O 1
ATOM 2390 N N . GLU A 1 307 ? 12.985 10.692 36.538 1.00 43.78 307 GLU A N 1
ATOM 2391 C CA . GLU A 1 307 ? 14.273 11.330 36.220 1.00 43.78 307 GLU A CA 1
ATOM 2392 C C . GLU A 1 307 ? 14.662 11.207 34.736 1.00 43.78 307 GLU A C 1
ATOM 2394 O O . GLU A 1 307 ? 14.456 10.174 34.096 1.00 43.78 307 GLU A O 1
ATOM 2399 N N . ILE A 1 308 ? 15.295 12.257 34.196 1.00 45.34 308 ILE A N 1
ATOM 2400 C CA . ILE A 1 308 ? 15.958 12.254 32.884 1.00 45.34 308 ILE A CA 1
ATOM 2401 C C . ILE A 1 308 ? 17.437 12.594 33.068 1.00 45.34 308 ILE A C 1
ATOM 2403 O O . ILE A 1 308 ? 17.786 13.627 33.633 1.00 45.34 308 ILE A O 1
ATOM 2407 N N . TYR A 1 309 ? 18.307 11.779 32.474 1.00 42.38 309 TYR A N 1
ATOM 2408 C CA . TYR A 1 309 ? 19.713 12.116 32.279 1.00 42.38 309 TYR A CA 1
ATOM 2409 C C . TYR A 1 309 ? 19.910 12.709 30.884 1.00 42.38 309 TYR A C 1
ATOM 2411 O O . TYR A 1 309 ? 19.914 11.990 29.883 1.00 42.38 309 TYR A O 1
ATOM 2419 N N . VAL A 1 310 ? 20.077 14.030 30.808 1.00 41.31 310 VAL A N 1
ATOM 2420 C CA . VAL A 1 310 ? 20.456 14.710 29.563 1.00 41.31 310 VAL A CA 1
ATOM 2421 C C . VAL A 1 310 ? 21.982 14.635 29.421 1.00 41.31 310 VAL A C 1
ATOM 2423 O O . VAL A 1 310 ? 22.696 15.061 30.331 1.00 41.31 310 VAL A O 1
ATOM 2426 N N . PRO A 1 311 ? 22.537 14.099 28.317 1.00 33.06 311 PRO A N 1
ATOM 2427 C CA . PRO A 1 311 ? 23.978 14.128 28.101 1.00 33.06 311 PRO A CA 1
ATOM 2428 C C . PRO A 1 311 ? 24.450 15.582 28.021 1.00 33.06 311 PRO A C 1
ATOM 2430 O O . PRO A 1 311 ? 23.883 16.366 27.261 1.00 33.06 311 PRO A O 1
ATOM 2433 N N . LYS A 1 312 ? 25.498 15.936 28.777 1.00 35.53 312 LYS A N 1
ATOM 2434 C CA . LYS A 1 312 ? 26.115 17.273 28.789 1.00 35.53 312 LYS A CA 1
ATOM 2435 C C . LYS A 1 312 ? 26.606 17.683 27.396 1.00 35.53 312 LYS A C 1
ATOM 2437 O O . LYS A 1 312 ? 27.769 17.485 27.053 1.00 35.53 312 LYS A O 1
ATOM 2442 N N . ILE A 1 313 ? 25.729 18.289 26.601 1.00 35.22 313 ILE A N 1
ATOM 2443 C CA . ILE A 1 313 ? 26.071 18.977 25.358 1.00 35.22 313 ILE A CA 1
ATOM 2444 C C . ILE A 1 313 ? 25.241 20.267 25.285 1.00 35.22 313 ILE A C 1
ATOM 2446 O O . ILE A 1 313 ? 24.107 20.253 24.830 1.00 35.22 313 ILE A O 1
ATOM 2450 N N . GLY A 1 314 ? 25.845 21.375 25.734 1.00 44.88 314 GLY A N 1
ATOM 2451 C CA . GLY A 1 314 ? 25.627 22.751 25.254 1.00 44.88 314 GLY A CA 1
ATOM 2452 C C . GLY A 1 314 ? 24.246 23.417 25.414 1.00 44.88 314 GLY A C 1
ATOM 2453 O O . GLY A 1 314 ? 23.248 22.964 24.871 1.00 44.88 314 GLY A O 1
ATOM 2454 N N . LEU A 1 315 ? 24.243 24.605 26.043 1.00 39.91 315 LEU A N 1
ATOM 2455 C CA . LEU A 1 315 ? 23.185 25.644 26.094 1.00 39.91 315 LEU A CA 1
ATOM 2456 C C . LEU A 1 315 ? 21.828 25.283 26.728 1.00 39.91 315 LEU A C 1
ATOM 2458 O O . LEU A 1 315 ? 21.254 26.142 27.391 1.00 39.91 315 LEU A O 1
ATOM 2462 N N . ALA A 1 316 ? 21.333 24.054 26.589 1.00 41.81 316 ALA A N 1
ATOM 2463 C CA . ALA A 1 316 ? 20.087 23.622 27.227 1.00 41.81 316 ALA A CA 1
ATOM 2464 C C . ALA A 1 316 ? 20.250 23.422 28.744 1.00 41.81 316 ALA A C 1
ATOM 2466 O O . ALA A 1 316 ? 19.350 23.756 29.503 1.00 41.81 316 ALA A O 1
ATOM 2467 N N . ASP A 1 317 ? 21.420 22.951 29.184 1.00 46.53 317 ASP A N 1
ATOM 2468 C CA . ASP A 1 317 ? 21.684 22.561 30.578 1.00 46.53 317 ASP A CA 1
ATOM 2469 C C . ASP A 1 317 ? 21.527 23.744 31.554 1.00 46.53 317 ASP A C 1
ATOM 2471 O O . ASP A 1 317 ? 20.765 23.677 32.513 1.00 46.53 317 ASP A O 1
ATOM 2475 N N . GLY A 1 318 ? 22.152 24.889 31.246 1.00 47.38 318 GLY A N 1
ATOM 2476 C CA . GLY A 1 318 ? 22.096 26.073 32.114 1.00 47.38 318 GLY A CA 1
ATOM 2477 C C . GLY A 1 318 ? 20.729 26.766 32.145 1.00 47.38 318 GLY A C 1
ATOM 2478 O O . GLY A 1 318 ? 20.368 27.367 33.151 1.00 47.38 318 GLY A O 1
ATOM 2479 N N . LEU A 1 319 ? 19.955 26.668 31.061 1.00 47.00 319 LEU A N 1
ATOM 2480 C CA . LEU A 1 319 ? 18.625 27.278 30.958 1.00 47.00 319 LEU A CA 1
ATOM 2481 C C . LEU A 1 319 ? 17.559 26.401 31.632 1.00 47.00 319 LEU A C 1
ATOM 2483 O O . LEU A 1 319 ? 16.619 26.920 32.222 1.00 47.00 319 LEU A O 1
ATOM 2487 N N . ILE A 1 320 ? 17.737 25.077 31.589 1.00 48.12 320 ILE A N 1
ATOM 2488 C CA . ILE A 1 320 ? 16.876 24.109 32.277 1.00 48.12 320 ILE A CA 1
ATOM 2489 C C . ILE A 1 320 ? 17.124 24.137 33.787 1.00 48.12 320 ILE A C 1
ATOM 2491 O O . ILE A 1 320 ? 16.155 24.135 34.537 1.00 48.12 320 ILE A O 1
ATOM 2495 N N . GLN A 1 321 ? 18.380 24.233 34.239 1.00 50.34 321 GLN A N 1
ATOM 2496 C CA . GLN A 1 321 ? 18.686 24.379 35.667 1.00 50.34 321 GLN A CA 1
ATOM 2497 C C . GLN A 1 321 ? 18.106 25.666 36.252 1.00 50.34 321 GLN A C 1
ATOM 2499 O O . GLN A 1 321 ? 17.402 25.609 37.252 1.00 50.34 321 GLN A O 1
ATOM 2504 N N . HIS A 1 322 ? 18.291 26.804 35.575 1.00 49.00 322 HIS A N 1
ATOM 2505 C CA . HIS A 1 322 ? 17.759 28.079 36.057 1.00 49.00 322 HIS A CA 1
ATOM 2506 C C . HIS A 1 322 ? 16.226 28.079 36.203 1.00 49.00 322 HIS A C 1
ATOM 2508 O O . HIS A 1 322 ? 15.695 28.627 37.164 1.00 49.00 322 HIS A O 1
ATOM 2514 N N . LEU A 1 323 ? 15.518 27.427 35.275 1.00 46.06 323 LEU A N 1
ATOM 2515 C CA . LEU A 1 323 ? 14.056 27.312 35.302 1.00 46.06 323 LEU A CA 1
ATOM 2516 C C . LEU A 1 323 ? 13.549 26.234 36.275 1.00 46.06 323 LEU A C 1
ATOM 2518 O O . LEU A 1 323 ? 12.413 26.319 36.733 1.00 46.06 323 LEU A O 1
ATOM 2522 N N . TYR A 1 324 ? 14.361 25.220 36.584 1.00 50.06 324 TYR A N 1
ATOM 2523 C CA . TYR A 1 324 ? 14.047 24.226 37.611 1.00 50.06 324 TYR A CA 1
ATOM 2524 C C . TYR A 1 324 ? 14.121 24.854 39.007 1.00 50.06 324 TYR A C 1
ATOM 2526 O O . TYR A 1 324 ? 13.158 24.741 39.763 1.00 50.06 324 TYR A O 1
ATOM 2534 N N . ASP A 1 325 ? 15.188 25.605 39.292 1.00 54.41 325 ASP A N 1
ATOM 2535 C CA . ASP A 1 325 ? 15.408 26.274 40.581 1.00 54.41 325 ASP A CA 1
ATOM 2536 C C . ASP A 1 325 ? 14.297 27.302 40.898 1.00 54.41 325 ASP A C 1
ATOM 2538 O O . ASP A 1 325 ? 13.801 27.366 42.026 1.00 54.41 325 ASP A O 1
ATOM 2542 N N . GLU A 1 326 ? 13.800 28.033 39.887 1.00 48.09 326 GLU A N 1
ATOM 2543 C CA . GLU A 1 326 ? 12.646 28.943 40.031 1.00 48.09 326 GLU A CA 1
ATOM 2544 C C . GLU A 1 326 ? 11.335 28.230 40.415 1.00 48.09 326 GLU A C 1
ATOM 2546 O O . GLU A 1 326 ? 10.474 28.832 41.059 1.00 48.09 326 GLU A O 1
ATOM 2551 N N . ILE A 1 327 ? 11.160 26.963 40.027 1.00 46.94 327 ILE A N 1
ATOM 2552 C CA . ILE A 1 327 ? 9.915 26.206 40.235 1.00 46.94 327 ILE A CA 1
ATOM 2553 C C . ILE A 1 327 ? 9.984 25.346 41.504 1.00 46.94 327 ILE A C 1
ATOM 2555 O O . ILE A 1 327 ? 8.964 25.177 42.176 1.00 46.94 327 ILE A O 1
ATOM 2559 N N . THR A 1 328 ? 11.155 24.809 41.861 1.00 46.47 328 THR A N 1
ATOM 2560 C CA . THR A 1 328 ? 11.330 23.998 43.078 1.00 46.47 328 THR A CA 1
ATOM 2561 C C . THR A 1 328 ? 11.618 24.819 44.331 1.00 46.47 328 THR A C 1
ATOM 2563 O O . THR A 1 328 ? 11.540 24.272 45.431 1.00 46.47 328 THR A O 1
ATOM 2566 N N . GLY A 1 329 ? 11.876 26.124 44.195 1.00 48.19 329 GLY A N 1
ATOM 2567 C CA . GLY A 1 329 ? 12.072 27.034 45.327 1.00 48.19 329 GLY A CA 1
ATOM 2568 C C . GLY A 1 329 ? 13.341 26.746 46.134 1.00 48.19 329 GLY A C 1
ATOM 2569 O O . GLY A 1 329 ? 13.353 26.967 47.346 1.00 48.19 329 GLY A O 1
ATOM 2570 N N . SER A 1 330 ? 14.373 26.222 45.472 1.00 42.03 330 SER A N 1
ATOM 2571 C CA . SER A 1 330 ? 15.697 25.919 46.029 1.00 42.03 330 SER A CA 1
ATOM 2572 C C . SER A 1 330 ? 16.737 26.908 45.532 1.00 42.03 330 SER A C 1
ATOM 2574 O O . SER A 1 330 ? 16.791 27.099 44.301 1.00 42.03 330 SER A O 1
#